Protein AF-A0A2X2WP56-F1 (afdb_monomer_lite)

Structure (mmCIF, N/CA/C/O backbone):
data_AF-A0A2X2WP56-F1
#
_entry.id   AF-A0A2X2WP56-F1
#
loop_
_atom_site.group_PDB
_atom_site.id
_atom_site.type_symbol
_atom_site.label_atom_id
_atom_site.label_alt_id
_atom_site.label_comp_id
_atom_site.label_asym_id
_atom_site.label_entity_id
_atom_site.label_seq_id
_atom_site.pdbx_PDB_ins_code
_atom_site.Cartn_x
_atom_site.Cartn_y
_atom_site.Cartn_z
_atom_site.occupancy
_atom_site.B_iso_or_equiv
_atom_site.auth_seq_id
_atom_site.auth_comp_id
_atom_site.auth_asym_id
_atom_site.auth_atom_id
_atom_site.pdbx_PDB_model_num
ATOM 1 N N . MET A 1 1 ? -14.897 -3.073 -16.941 1.00 92.12 1 MET A N 1
ATOM 2 C CA . MET A 1 1 ? -14.392 -1.703 -17.200 1.00 92.12 1 MET A CA 1
ATOM 3 C C . MET A 1 1 ? -12.969 -1.811 -17.721 1.00 92.12 1 MET A C 1
ATOM 5 O O . MET A 1 1 ? -12.195 -2.552 -17.131 1.00 92.12 1 MET A O 1
ATOM 9 N N . LEU A 1 2 ? -12.643 -1.121 -18.809 1.00 95.38 2 LEU A N 1
ATOM 10 C CA . LEU A 1 2 ? -11.291 -1.017 -19.368 1.00 95.38 2 LEU A CA 1
ATOM 11 C C . LEU A 1 2 ? -10.849 0.441 -19.237 1.00 95.38 2 LEU A C 1
ATOM 13 O O . LEU A 1 2 ? -11.669 1.337 -19.431 1.00 95.38 2 LEU A O 1
ATOM 17 N N . PHE A 1 3 ? -9.583 0.675 -18.912 1.00 94.38 3 PHE A N 1
ATOM 18 C CA . PHE A 1 3 ? -9.005 2.012 -18.911 1.00 94.38 3 PHE A CA 1
ATOM 19 C C . PHE A 1 3 ? -7.562 1.989 -19.413 1.00 94.38 3 PHE A C 1
ATOM 21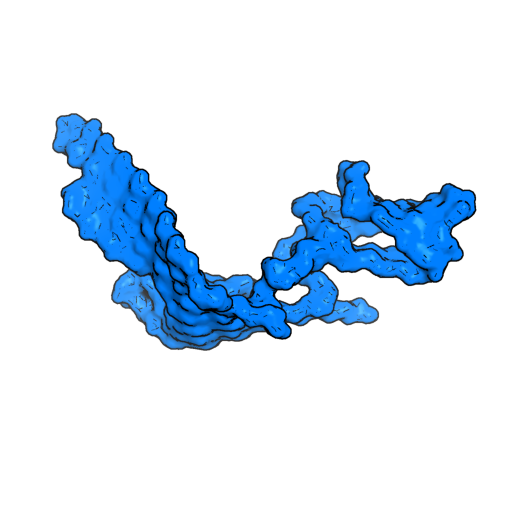 O O . PHE A 1 3 ? -6.849 0.989 -19.291 1.00 94.38 3 PHE A O 1
ATOM 28 N N . LEU A 1 4 ? -7.141 3.120 -19.967 1.00 92.31 4 LEU A N 1
ATOM 29 C CA . LEU A 1 4 ? -5.795 3.363 -20.459 1.00 92.31 4 LEU A CA 1
ATOM 30 C C . LEU A 1 4 ? -5.403 4.787 -20.075 1.00 92.31 4 LEU A C 1
ATOM 32 O O . LEU A 1 4 ? -6.105 5.735 -20.409 1.00 92.31 4 LEU A O 1
ATOM 36 N N . ASN A 1 5 ? -4.277 4.920 -19.390 1.00 82.81 5 ASN A N 1
ATOM 37 C CA . ASN A 1 5 ? -3.620 6.188 -19.126 1.00 82.81 5 ASN A CA 1
ATOM 38 C C . ASN A 1 5 ? -2.326 6.216 -19.931 1.00 82.81 5 ASN A C 1
ATOM 40 O O . ASN A 1 5 ? -1.563 5.246 -19.908 1.00 82.81 5 ASN A O 1
ATOM 44 N N . TYR A 1 6 ? -2.078 7.325 -20.614 1.00 84.69 6 TYR A N 1
ATOM 45 C CA . TYR A 1 6 ? -0.851 7.539 -21.361 1.00 84.69 6 TYR A CA 1
ATOM 46 C C . TYR A 1 6 ? -0.255 8.902 -21.018 1.00 84.69 6 TYR A C 1
ATOM 48 O O . TYR A 1 6 ? -0.983 9.861 -20.764 1.00 84.69 6 TYR A O 1
ATOM 56 N N . ASN A 1 7 ? 1.070 8.988 -21.005 1.00 77.56 7 ASN A N 1
ATOM 57 C CA . ASN A 1 7 ? 1.796 10.248 -20.910 1.00 77.56 7 ASN A CA 1
ATOM 58 C C . ASN A 1 7 ? 2.916 10.220 -21.945 1.00 77.56 7 ASN A C 1
ATOM 60 O O . ASN A 1 7 ? 3.751 9.321 -21.908 1.00 77.56 7 ASN A O 1
ATOM 64 N N . PHE A 1 8 ? 2.895 11.166 -22.876 1.00 85.88 8 PHE A N 1
ATOM 65 C CA . PHE A 1 8 ? 3.904 11.297 -23.915 1.00 85.88 8 PHE A CA 1
ATOM 66 C C . PHE A 1 8 ? 4.652 12.612 -23.731 1.00 85.88 8 PHE A C 1
ATOM 68 O O . PHE A 1 8 ? 4.028 13.664 -23.581 1.00 85.88 8 PHE A O 1
ATOM 75 N N . SER A 1 9 ? 5.976 12.556 -23.785 1.00 75.00 9 SER A N 1
ATOM 76 C CA . SER A 1 9 ? 6.848 13.722 -23.780 1.00 75.00 9 SER A CA 1
ATOM 77 C C . SER A 1 9 ? 7.945 13.559 -24.825 1.00 75.00 9 SER A C 1
ATOM 79 O O . SER A 1 9 ? 8.348 12.451 -25.170 1.00 75.00 9 SER A O 1
ATOM 81 N N . GLY A 1 10 ? 8.423 14.676 -25.358 1.00 86.44 10 GLY A N 1
ATOM 82 C CA . GLY A 1 10 ? 9.527 14.685 -26.303 1.00 86.44 10 GLY A CA 1
ATOM 83 C C . GLY A 1 10 ? 10.296 15.988 -26.210 1.00 86.44 10 GLY A C 1
ATOM 84 O O . GLY A 1 10 ? 9.730 17.028 -25.867 1.00 86.44 10 GLY A O 1
ATOM 85 N N . ALA A 1 11 ? 11.588 15.916 -26.487 1.00 79.50 11 ALA A N 1
ATOM 86 C CA . ALA A 1 11 ? 12.493 17.044 -26.474 1.00 79.50 11 ALA A CA 1
ATOM 87 C C . ALA A 1 11 ? 13.392 16.965 -27.703 1.00 79.50 11 ALA A C 1
ATOM 89 O O . ALA A 1 11 ? 13.933 15.913 -28.028 1.00 79.50 11 ALA A O 1
ATOM 90 N N . ASN A 1 12 ? 13.560 18.103 -28.366 1.00 85.31 12 ASN A N 1
ATOM 91 C CA . ASN A 1 12 ? 14.547 18.249 -29.417 1.00 85.31 12 ASN A CA 1
ATOM 92 C C . ASN A 1 12 ? 15.562 19.296 -28.967 1.00 85.31 12 ASN A C 1
ATOM 94 O O . ASN A 1 12 ? 15.205 20.442 -28.679 1.00 85.31 12 ASN A O 1
ATOM 98 N N . THR A 1 13 ? 16.820 18.890 -28.877 1.00 80.38 13 THR A N 1
ATOM 99 C CA . THR A 1 13 ? 17.933 19.767 -28.529 1.00 80.38 13 THR A CA 1
ATOM 100 C C . THR A 1 13 ? 18.768 20.021 -29.769 1.00 80.38 13 THR A C 1
ATOM 102 O O . THR A 1 13 ? 19.177 19.097 -30.464 1.00 80.38 13 THR A O 1
ATOM 105 N N . HIS A 1 14 ? 19.013 21.298 -30.052 1.00 81.12 14 HIS A N 1
ATOM 106 C CA . HIS A 1 14 ? 19.836 21.730 -31.175 1.00 81.12 14 HIS A CA 1
ATOM 107 C C . HIS A 1 14 ? 21.101 22.390 -30.626 1.00 81.12 14 HIS A C 1
ATOM 109 O O . HIS A 1 14 ? 21.033 23.460 -30.021 1.00 81.12 14 HIS A O 1
ATOM 115 N N . GLY A 1 15 ? 22.242 21.731 -30.811 1.00 76.75 15 GLY A N 1
ATOM 116 C CA . GLY A 1 15 ? 23.574 22.295 -30.604 1.00 76.75 15 GLY A CA 1
ATOM 117 C C . GLY A 1 15 ? 24.212 22.715 -31.929 1.00 76.75 15 GLY A C 1
ATOM 118 O O . GLY A 1 15 ? 23.700 22.397 -33.000 1.00 76.75 15 GLY A O 1
ATOM 119 N N . SER A 1 16 ? 25.353 23.405 -31.858 1.00 77.44 16 SER A N 1
ATOM 120 C CA . SER A 1 16 ? 26.085 23.915 -33.030 1.00 77.44 16 SER A CA 1
ATOM 121 C C . SER A 1 16 ? 26.489 22.833 -34.040 1.00 77.44 16 SER A C 1
ATOM 123 O O . SER A 1 16 ? 26.532 23.124 -35.228 1.00 77.44 16 SER A O 1
ATOM 125 N N . ASP A 1 17 ? 26.715 21.594 -33.583 1.00 74.75 17 ASP A N 1
ATOM 126 C CA . ASP A 1 17 ? 27.193 20.477 -34.418 1.00 74.75 17 ASP A CA 1
ATOM 127 C C . ASP A 1 17 ? 26.335 19.199 -34.319 1.00 74.75 17 ASP A C 1
ATOM 129 O O . ASP A 1 17 ? 26.610 18.209 -34.998 1.00 74.75 17 ASP A O 1
ATOM 133 N N . LYS A 1 18 ? 25.294 19.176 -33.470 1.00 72.75 18 LYS A N 1
ATOM 134 C CA . LYS A 1 18 ? 24.453 17.984 -33.272 1.00 72.75 18 LYS A CA 1
ATOM 135 C C . LYS A 1 18 ? 23.032 18.350 -32.846 1.00 72.75 18 LYS A C 1
ATOM 137 O O . LYS A 1 18 ? 22.844 19.180 -31.959 1.00 72.75 18 LYS A O 1
ATOM 142 N N . SER A 1 19 ? 22.045 17.698 -33.457 1.00 78.50 19 SER A N 1
ATOM 143 C CA . SER A 1 19 ? 20.655 17.684 -32.990 1.00 78.50 19 SER A CA 1
ATOM 144 C C . SER A 1 19 ? 20.380 16.332 -32.334 1.00 78.50 19 SER A C 1
ATOM 146 O O . SER A 1 19 ? 20.788 15.310 -32.887 1.00 78.50 19 SER A O 1
ATOM 148 N N . SER A 1 20 ? 19.759 16.344 -31.153 1.00 79.25 20 SER A N 1
ATOM 149 C CA . SER A 1 20 ? 19.288 15.146 -30.451 1.00 79.25 20 SER A CA 1
ATOM 150 C C . SER A 1 20 ? 17.778 15.224 -30.296 1.00 79.25 20 SER A C 1
ATOM 152 O O . SER A 1 20 ? 17.253 16.251 -29.853 1.00 79.25 20 SER A O 1
ATOM 154 N N . ASN A 1 21 ? 17.083 14.154 -30.664 1.00 85.25 21 ASN A N 1
ATOM 155 C CA . ASN A 1 21 ? 15.637 14.045 -30.560 1.00 85.25 21 ASN A CA 1
ATOM 156 C C . ASN A 1 21 ? 15.263 12.862 -29.671 1.00 85.25 21 ASN A C 1
ATOM 158 O O . ASN A 1 21 ? 15.371 11.700 -30.069 1.00 85.25 21 ASN A O 1
ATOM 162 N N . ASP A 1 22 ? 14.744 13.187 -28.496 1.00 84.31 22 ASP A N 1
ATOM 163 C CA . ASP A 1 22 ? 14.359 12.232 -27.474 1.00 84.31 22 ASP A CA 1
ATOM 164 C C . ASP A 1 22 ? 12.839 12.233 -27.310 1.00 84.31 22 ASP A C 1
ATOM 166 O O . ASP A 1 22 ? 12.185 13.277 -27.300 1.00 84.31 22 ASP A O 1
ATOM 170 N N . SER A 1 23 ? 12.249 11.052 -27.177 1.00 83.38 23 SER A N 1
ATOM 171 C CA . SER A 1 23 ? 10.821 10.894 -26.909 1.00 83.38 23 SER A CA 1
ATOM 172 C C . SER A 1 23 ? 10.564 9.759 -25.931 1.00 83.38 23 SER A C 1
ATOM 174 O O . SER A 1 23 ? 11.246 8.735 -25.927 1.00 83.38 23 SER A O 1
ATOM 176 N N . TYR A 1 24 ? 9.571 9.958 -25.078 1.00 78.00 24 TYR A N 1
ATOM 177 C CA . TYR A 1 24 ? 9.217 9.084 -23.979 1.00 78.00 24 TYR A CA 1
ATOM 178 C C . TYR A 1 24 ? 7.702 8.915 -23.935 1.00 78.00 24 TYR A C 1
ATOM 180 O O . TYR A 1 24 ? 6.943 9.878 -24.018 1.00 78.00 24 TYR A O 1
ATOM 188 N N . LEU A 1 25 ? 7.252 7.678 -23.778 1.00 77.50 25 LEU A N 1
ATOM 189 C CA . LEU A 1 25 ? 5.852 7.318 -23.652 1.00 77.50 25 LEU A CA 1
ATOM 190 C C . LEU A 1 25 ? 5.681 6.401 -22.443 1.00 77.50 25 LEU A C 1
ATOM 192 O O . LEU A 1 25 ? 6.286 5.339 -22.356 1.00 77.50 25 LEU A O 1
ATOM 196 N N . ASN A 1 26 ? 4.806 6.786 -21.528 1.00 79.69 26 ASN A N 1
ATOM 197 C CA . ASN A 1 26 ? 4.365 6.000 -20.388 1.00 79.69 26 ASN A CA 1
ATOM 198 C C . ASN A 1 26 ? 2.965 5.455 -20.667 1.00 79.69 26 ASN A C 1
ATOM 200 O O . ASN A 1 26 ? 2.079 6.240 -21.001 1.00 79.69 26 ASN A O 1
ATOM 204 N N . LEU A 1 27 ? 2.740 4.151 -20.508 1.00 81.00 27 LEU A N 1
ATOM 205 C CA . LEU A 1 27 ? 1.441 3.518 -20.742 1.00 81.00 27 LEU A CA 1
ATOM 206 C C . LEU A 1 27 ? 1.025 2.664 -19.553 1.00 81.00 27 LEU A C 1
ATOM 208 O O . LEU A 1 27 ? 1.665 1.664 -19.232 1.00 81.00 27 LEU A O 1
ATOM 212 N N . ARG A 1 28 ? -0.100 3.022 -18.936 1.00 82.00 28 ARG A N 1
ATOM 213 C CA . ARG A 1 28 ? -0.716 2.281 -17.832 1.00 82.00 28 ARG A CA 1
ATOM 214 C C . ARG A 1 28 ? -2.117 1.875 -18.234 1.00 82.00 28 ARG A C 1
ATOM 216 O O . ARG A 1 28 ? -3.021 2.705 -18.296 1.00 82.00 28 ARG A O 1
ATOM 223 N N . SER A 1 29 ? -2.301 0.593 -18.490 1.00 92.31 29 SER A N 1
ATOM 224 C CA . SER A 1 29 ? -3.598 0.034 -18.857 1.00 92.31 29 SER A CA 1
ATOM 225 C C . SER A 1 29 ? -4.128 -0.870 -17.757 1.00 92.31 29 SER A C 1
ATOM 227 O O . SER A 1 29 ? -3.378 -1.398 -16.929 1.00 92.31 29 SER A O 1
ATOM 229 N N . GLY A 1 30 ? -5.444 -1.037 -17.727 1.00 96.19 30 GLY A N 1
ATOM 230 C CA . GLY A 1 30 ? -6.058 -1.936 -16.776 1.00 96.19 30 GLY A CA 1
ATOM 231 C C . GLY A 1 30 ? -7.459 -2.361 -17.159 1.00 96.19 30 GLY A C 1
ATOM 232 O O . GLY A 1 30 ? -8.216 -1.639 -17.808 1.00 96.19 30 GLY A O 1
ATOM 233 N N . ILE A 1 31 ? -7.799 -3.565 -16.719 1.00 97.94 31 ILE A N 1
ATOM 234 C CA . ILE A 1 31 ? -9.106 -4.179 -16.909 1.00 97.94 31 ILE A CA 1
ATOM 235 C C . ILE A 1 31 ? -9.642 -4.550 -15.531 1.00 97.94 31 ILE A C 1
ATOM 237 O O . ILE A 1 31 ? -8.959 -5.198 -14.744 1.00 97.94 31 ILE A O 1
ATOM 241 N N . ASN A 1 32 ? -10.873 -4.146 -15.238 1.00 97.31 32 ASN A N 1
ATOM 242 C CA . ASN A 1 32 ? -11.606 -4.561 -14.048 1.00 97.31 32 ASN A CA 1
ATOM 243 C C . ASN A 1 32 ? -12.782 -5.444 -14.480 1.00 97.31 32 ASN A C 1
ATOM 245 O O . ASN A 1 32 ? -13.661 -4.979 -15.222 1.00 97.31 32 ASN A O 1
ATOM 249 N N . VAL A 1 33 ? -12.809 -6.687 -13.998 1.00 97.00 33 VAL A N 1
ATOM 250 C CA . VAL A 1 33 ? -13.899 -7.653 -14.210 1.00 97.00 33 VAL A CA 1
ATOM 251 C C . VAL A 1 33 ? -14.276 -8.256 -12.860 1.00 97.00 33 VAL A C 1
ATOM 253 O O . VAL A 1 33 ? -13.527 -9.038 -12.275 1.00 97.00 33 VAL A O 1
ATOM 256 N N . GLY A 1 34 ? -15.444 -7.870 -12.341 1.00 95.38 34 GLY A N 1
ATOM 257 C CA . GLY A 1 34 ? -15.859 -8.248 -10.990 1.00 95.38 34 GLY A CA 1
ATOM 258 C C . GLY A 1 34 ? -14.824 -7.802 -9.939 1.00 95.38 34 GLY A C 1
ATOM 259 O O . GLY A 1 34 ? -14.435 -6.634 -9.951 1.00 95.38 34 GLY A O 1
ATOM 260 N N . PRO A 1 35 ? -14.364 -8.696 -9.040 1.00 94.75 35 PRO A N 1
ATOM 261 C CA . PRO A 1 35 ? -13.368 -8.368 -8.017 1.00 94.75 35 PRO A CA 1
ATOM 262 C C . PRO A 1 35 ? -11.920 -8.378 -8.538 1.00 94.75 35 PRO A C 1
ATOM 264 O O . PRO A 1 35 ? -11.004 -8.068 -7.779 1.00 94.75 35 PRO A O 1
ATOM 267 N N . TRP A 1 36 ? -11.705 -8.772 -9.797 1.00 96.88 36 TRP A N 1
ATOM 268 C CA . TRP A 1 36 ? -10.382 -8.904 -10.393 1.00 96.88 36 TRP A CA 1
ATOM 269 C C . TRP A 1 36 ? -9.965 -7.631 -11.116 1.00 96.88 36 TRP A C 1
ATOM 271 O O . TRP A 1 36 ? -10.744 -7.024 -11.861 1.00 96.88 36 TRP A O 1
ATOM 281 N N . ARG A 1 37 ? -8.707 -7.254 -10.915 1.00 97.44 37 ARG A N 1
ATOM 282 C CA . ARG A 1 37 ? -8.082 -6.055 -11.462 1.00 97.44 37 ARG A CA 1
ATOM 283 C C . ARG A 1 37 ? -6.790 -6.454 -12.153 1.00 97.44 37 ARG A C 1
ATOM 285 O O . ARG A 1 37 ? -5.804 -6.754 -11.498 1.00 97.44 37 ARG A O 1
ATOM 292 N N . LEU A 1 38 ? -6.797 -6.463 -13.477 1.00 97.50 38 LEU A N 1
ATOM 293 C CA . LEU A 1 38 ? -5.584 -6.603 -14.271 1.00 97.50 38 LEU A CA 1
ATOM 294 C C . LEU A 1 38 ? -4.945 -5.224 -14.437 1.00 97.50 38 LEU A C 1
ATOM 296 O O . LEU A 1 38 ? -5.639 -4.255 -14.772 1.00 97.50 38 LEU A O 1
ATOM 300 N N . ARG A 1 39 ? -3.639 -5.129 -14.223 1.00 93.62 39 ARG A N 1
ATOM 301 C CA . ARG A 1 39 ? -2.833 -3.923 -14.414 1.00 93.62 39 ARG A CA 1
ATOM 302 C C . ARG A 1 39 ? -1.641 -4.261 -15.290 1.00 93.62 39 ARG A C 1
ATOM 304 O O . ARG A 1 39 ? -0.993 -5.285 -15.103 1.00 93.62 39 ARG A O 1
ATOM 311 N N . HIS A 1 40 ? -1.354 -3.390 -16.244 1.00 91.56 40 HIS A N 1
ATOM 312 C CA . HIS A 1 40 ? -0.199 -3.520 -17.117 1.00 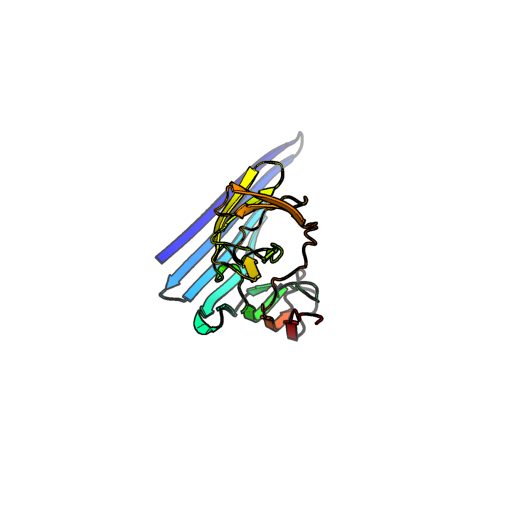91.56 40 HIS A CA 1
ATOM 313 C C . HIS A 1 40 ? 0.473 -2.161 -17.277 1.00 91.56 40 HIS A C 1
ATOM 315 O O . HIS A 1 40 ? -0.190 -1.159 -17.568 1.00 91.56 40 HIS A O 1
ATOM 321 N N . TYR A 1 41 ? 1.787 -2.138 -17.077 1.00 83.81 41 TYR A N 1
ATOM 322 C CA . TYR A 1 41 ? 2.595 -0.932 -17.123 1.00 83.81 41 TYR A CA 1
ATOM 323 C C . TYR A 1 41 ? 3.800 -1.127 -18.046 1.00 83.81 41 TYR A C 1
ATOM 325 O O . TYR A 1 41 ? 4.636 -2.006 -17.823 1.00 83.81 41 TYR A O 1
ATOM 333 N N . ALA A 1 42 ? 3.893 -0.281 -19.069 1.00 82.12 42 ALA A N 1
ATOM 334 C CA . ALA A 1 42 ? 4.987 -0.261 -20.025 1.00 82.12 42 ALA A CA 1
ATOM 335 C C . ALA A 1 42 ? 5.453 1.171 -20.310 1.00 82.12 42 ALA A C 1
ATOM 337 O O . ALA A 1 42 ? 4.708 2.140 -20.137 1.00 82.12 42 ALA A O 1
ATOM 338 N N . THR A 1 43 ? 6.696 1.294 -20.759 1.00 78.94 43 THR A N 1
ATOM 339 C CA . THR A 1 43 ? 7.291 2.547 -21.216 1.00 78.94 43 THR A CA 1
ATOM 340 C C . THR A 1 43 ? 7.971 2.338 -22.555 1.00 78.94 43 THR A C 1
ATOM 342 O O . THR A 1 43 ? 8.566 1.288 -22.790 1.00 78.94 43 THR A O 1
ATOM 345 N N . TYR A 1 44 ? 7.932 3.345 -23.410 1.00 82.94 44 TYR A N 1
ATOM 346 C CA . TYR A 1 44 ? 8.676 3.377 -24.654 1.00 82.94 44 TYR A CA 1
ATOM 347 C C . TYR A 1 44 ? 9.557 4.614 -24.678 1.00 82.94 44 TYR A C 1
ATOM 349 O O . TYR A 1 44 ? 9.069 5.724 -24.485 1.00 82.94 44 TYR A O 1
ATOM 357 N N . ASN A 1 45 ? 10.844 4.410 -24.919 1.00 83.06 45 ASN A N 1
ATOM 358 C CA . ASN A 1 45 ? 11.832 5.476 -24.970 1.00 83.06 45 ASN A CA 1
ATOM 359 C C . ASN A 1 45 ? 12.478 5.426 -26.345 1.00 83.06 45 ASN A C 1
ATOM 361 O O . ASN A 1 45 ? 12.812 4.343 -26.818 1.00 83.06 45 ASN A O 1
ATOM 365 N N . ASN A 1 46 ? 12.663 6.566 -26.983 1.00 87.19 46 ASN A N 1
ATOM 366 C CA . ASN A 1 46 ? 13.339 6.660 -28.261 1.00 87.19 46 ASN A CA 1
ATOM 367 C C . ASN A 1 46 ? 14.308 7.831 -28.210 1.00 87.19 46 ASN A C 1
ATOM 369 O O . ASN A 1 46 ? 13.866 8.972 -28.099 1.00 87.19 46 ASN A O 1
ATOM 373 N N . ASN A 1 47 ? 15.594 7.514 -28.317 1.00 84.38 47 ASN A N 1
ATOM 374 C CA . ASN A 1 47 ? 16.678 8.483 -28.309 1.00 84.38 47 ASN A CA 1
ATOM 375 C C . ASN A 1 47 ? 17.344 8.434 -29.684 1.00 84.38 47 ASN A C 1
ATOM 377 O O . ASN A 1 47 ? 17.883 7.393 -30.067 1.00 84.38 47 ASN A O 1
ATOM 381 N N . ASP A 1 48 ? 17.269 9.520 -30.448 1.00 85.50 48 ASP A N 1
ATOM 382 C CA . ASP A 1 48 ? 17.876 9.638 -31.782 1.00 85.50 48 ASP A CA 1
ATOM 383 C C . ASP A 1 48 ? 17.484 8.518 -32.767 1.00 85.50 48 ASP A C 1
ATOM 385 O O . ASP A 1 48 ? 18.269 8.090 -33.612 1.00 85.50 48 ASP A O 1
ATOM 389 N N . GLY A 1 49 ? 16.247 8.024 -32.670 1.00 81.44 49 GLY A N 1
ATOM 390 C CA . GLY A 1 49 ? 15.727 6.944 -33.517 1.00 81.44 49 GLY A CA 1
ATOM 391 C C . GLY A 1 49 ? 15.936 5.533 -32.952 1.00 81.44 49 GLY A C 1
ATOM 392 O O . GLY A 1 49 ? 15.370 4.582 -33.494 1.00 81.44 49 GLY A O 1
ATOM 393 N N . ALA A 1 50 ? 16.684 5.373 -31.853 1.00 87.94 50 ALA A N 1
ATOM 394 C CA . ALA A 1 50 ? 16.822 4.106 -31.137 1.00 87.94 50 ALA A CA 1
ATOM 395 C C . ALA A 1 50 ? 15.654 3.900 -30.157 1.00 87.94 50 ALA A C 1
ATOM 397 O O . ALA A 1 50 ? 15.707 4.288 -28.988 1.00 87.94 50 ALA A O 1
ATOM 398 N N . GLY A 1 51 ? 14.577 3.290 -30.657 1.00 87.38 51 GLY A N 1
ATOM 399 C CA . GLY A 1 51 ? 13.383 2.959 -29.882 1.00 87.38 51 GLY A CA 1
ATOM 400 C C . GLY A 1 51 ? 13.536 1.696 -29.028 1.00 87.38 51 GLY A C 1
ATOM 401 O O . GLY A 1 51 ? 13.906 0.632 -29.523 1.00 87.38 51 GLY A O 1
ATOM 402 N N . HIS A 1 52 ? 13.159 1.785 -27.756 1.00 85.62 52 HIS A N 1
ATOM 403 C CA . HIS A 1 52 ? 13.149 0.687 -26.799 1.00 85.62 52 HIS A CA 1
ATOM 404 C C . HIS A 1 52 ? 11.807 0.616 -26.076 1.00 85.62 52 HIS A C 1
ATOM 406 O O . HIS A 1 52 ? 11.405 1.545 -25.377 1.00 85.62 52 HIS A O 1
ATOM 412 N N . TRP A 1 53 ? 11.131 -0.524 -26.217 1.00 87.12 53 TRP A N 1
ATOM 413 C CA . TRP A 1 53 ? 9.937 -0.846 -25.446 1.00 87.12 53 TRP A CA 1
ATOM 414 C C . TRP A 1 53 ? 10.318 -1.632 -24.195 1.00 87.12 53 TRP A C 1
ATOM 416 O O . TRP A 1 53 ? 10.934 -2.693 -24.288 1.00 87.12 53 TRP A O 1
ATOM 426 N N . ASN A 1 54 ? 9.918 -1.140 -23.028 1.00 76.56 54 ASN A N 1
ATOM 427 C CA . ASN A 1 54 ? 10.181 -1.777 -21.748 1.00 76.56 54 ASN A CA 1
ATOM 428 C C . ASN A 1 54 ? 8.870 -2.063 -21.011 1.00 76.56 54 ASN A C 1
ATOM 430 O O . ASN A 1 54 ? 8.096 -1.156 -20.710 1.00 76.56 54 ASN A O 1
ATOM 434 N N . THR A 1 55 ? 8.627 -3.332 -20.692 1.00 82.88 55 THR A N 1
ATOM 435 C CA . THR A 1 55 ? 7.479 -3.724 -19.865 1.00 82.88 55 THR A CA 1
ATOM 436 C C . THR A 1 55 ? 7.907 -3.716 -18.406 1.00 82.88 55 THR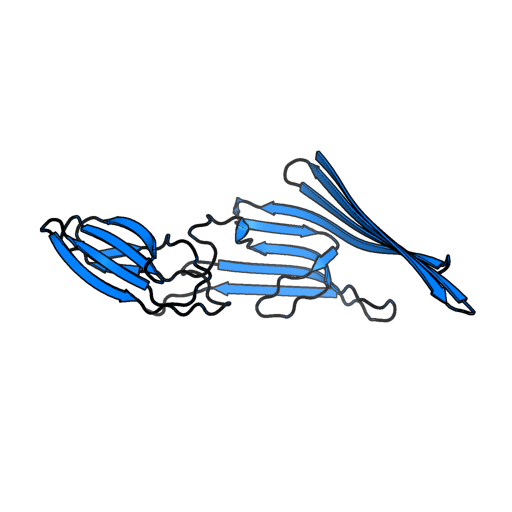 A C 1
ATOM 438 O O . THR A 1 55 ? 8.691 -4.561 -17.984 1.00 82.88 55 THR A O 1
ATOM 441 N N . LEU A 1 56 ? 7.387 -2.766 -17.631 1.00 76.31 56 LEU A N 1
ATOM 442 C CA . LEU A 1 56 ? 7.747 -2.599 -16.224 1.00 76.31 56 LEU A CA 1
ATOM 443 C C . LEU A 1 56 ? 7.064 -3.633 -15.329 1.00 76.31 56 LEU A C 1
ATOM 445 O O . LEU A 1 56 ? 7.663 -4.074 -14.346 1.00 76.31 56 LEU A O 1
ATOM 449 N N . GLY A 1 57 ? 5.840 -4.040 -15.670 1.00 82.19 57 GLY A N 1
ATOM 450 C CA . GLY A 1 57 ? 5.163 -5.122 -14.966 1.00 82.19 57 GLY A CA 1
ATOM 451 C C . GLY A 1 57 ? 3.729 -5.367 -15.418 1.00 82.19 57 GLY A C 1
ATOM 452 O O . GLY A 1 57 ? 3.053 -4.473 -15.934 1.00 82.19 57 GLY A O 1
ATOM 453 N N . THR A 1 58 ? 3.270 -6.596 -15.202 1.00 92.81 58 THR A N 1
ATOM 454 C CA . THR A 1 58 ? 1.862 -6.989 -15.317 1.00 92.81 58 THR A CA 1
ATOM 455 C C . THR A 1 58 ? 1.425 -7.712 -14.051 1.00 92.81 58 THR A C 1
ATOM 457 O O . THR A 1 58 ? 2.041 -8.710 -13.680 1.00 92.81 58 THR A O 1
ATOM 460 N N . SER A 1 59 ? 0.355 -7.244 -13.415 1.00 93.31 59 SER A N 1
ATOM 461 C CA . SER A 1 59 ? -0.213 -7.854 -12.212 1.00 93.31 59 SER A CA 1
ATOM 462 C C . SER A 1 59 ? -1.707 -8.109 -12.372 1.00 93.31 59 SER A C 1
ATOM 464 O O . SER A 1 59 ? -2.423 -7.389 -13.074 1.00 93.31 59 SER A O 1
ATOM 466 N N . LEU A 1 60 ? -2.184 -9.155 -11.710 1.00 97.75 60 LEU A N 1
ATOM 467 C CA . LEU A 1 60 ? -3.592 -9.447 -11.515 1.00 97.75 60 LEU A CA 1
ATOM 468 C C . LEU A 1 60 ? -3.875 -9.443 -10.014 1.00 97.75 60 LEU A C 1
ATOM 470 O O . LEU A 1 60 ? -3.329 -10.243 -9.258 1.00 97.75 60 LEU A O 1
ATOM 474 N N . GLU A 1 61 ? -4.751 -8.543 -9.596 1.00 96.44 61 GLU A N 1
ATOM 475 C CA . GLU A 1 61 ? -5.025 -8.244 -8.196 1.00 96.44 61 GLU A CA 1
ATOM 476 C C . GLU A 1 61 ? -6.485 -8.522 -7.847 1.00 96.44 61 GLU A C 1
ATOM 478 O O . GLU A 1 61 ? -7.396 -8.356 -8.670 1.00 96.44 61 GLU A O 1
ATOM 483 N N . ARG A 1 62 ? -6.718 -8.921 -6.598 1.00 96.38 62 ARG A N 1
ATOM 484 C CA . ARG A 1 62 ? -8.046 -9.121 -6.026 1.00 96.38 62 ARG A CA 1
ATOM 485 C C . ARG A 1 62 ? -8.042 -8.838 -4.531 1.00 96.38 62 ARG A C 1
ATOM 487 O O . ARG A 1 62 ? -7.245 -9.403 -3.789 1.00 96.38 62 ARG A O 1
ATOM 494 N N . ASP A 1 63 ? -9.033 -8.079 -4.080 1.00 95.38 63 ASP A N 1
ATOM 495 C CA . ASP A 1 63 ? -9.229 -7.842 -2.649 1.00 95.38 63 ASP A CA 1
ATOM 496 C C . ASP A 1 63 ? -10.062 -8.977 -2.038 1.00 95.38 63 ASP A C 1
ATOM 498 O O . ASP A 1 63 ? -11.096 -9.395 -2.581 1.00 95.38 63 ASP A O 1
ATOM 502 N N . ILE A 1 64 ? -9.632 -9.461 -0.878 1.00 94.56 64 ILE A N 1
ATOM 503 C CA . ILE A 1 64 ? -10.287 -10.496 -0.083 1.00 94.56 64 ILE A CA 1
ATOM 504 C C . ILE A 1 64 ? -10.853 -9.835 1.173 1.00 94.56 64 ILE A C 1
ATOM 506 O O . ILE A 1 64 ? -10.211 -9.753 2.218 1.00 94.56 64 ILE A O 1
ATOM 510 N N . LYS A 1 65 ? -12.106 -9.376 1.074 1.00 91.50 65 LYS A N 1
ATOM 511 C CA . LYS A 1 65 ? -12.793 -8.642 2.153 1.00 91.50 65 LYS A CA 1
ATOM 512 C C . LYS A 1 65 ? -12.845 -9.402 3.480 1.00 91.50 65 LYS A C 1
ATOM 514 O O . LYS A 1 65 ? -12.700 -8.781 4.523 1.00 91.50 65 LYS A O 1
ATOM 519 N N . ALA A 1 66 ? -13.014 -10.726 3.437 1.00 91.06 66 ALA A N 1
ATOM 520 C CA . ALA A 1 66 ? -13.083 -11.563 4.637 1.00 91.06 66 ALA A CA 1
ATOM 521 C C . ALA A 1 66 ? -11.786 -11.535 5.465 1.00 91.06 66 ALA A C 1
ATOM 523 O O . ALA A 1 66 ? -11.840 -11.687 6.679 1.00 91.06 66 ALA A O 1
ATOM 524 N N . LEU A 1 67 ? -10.642 -11.314 4.809 1.00 91.12 67 LEU A N 1
ATOM 525 C CA . LEU A 1 67 ? -9.326 -11.252 5.448 1.00 91.12 67 LEU A CA 1
ATOM 526 C C . LEU A 1 67 ? -8.820 -9.812 5.626 1.00 91.12 67 LEU A C 1
ATOM 528 O O . LEU A 1 67 ? -7.812 -9.608 6.290 1.00 91.12 67 LEU A O 1
ATOM 532 N N . LYS A 1 68 ? -9.520 -8.816 5.057 1.00 91.62 68 LYS A N 1
ATOM 533 C CA . LYS A 1 68 ? -9.029 -7.431 4.912 1.00 91.62 68 LYS A CA 1
ATOM 534 C C . LYS A 1 68 ? -7.645 -7.402 4.248 1.00 91.62 68 LYS A C 1
ATOM 536 O O . LYS A 1 68 ? -6.711 -6.769 4.731 1.00 91.62 68 LYS A O 1
ATOM 541 N N . SER A 1 69 ? -7.518 -8.151 3.156 1.00 93.81 69 SER A N 1
ATOM 542 C CA . SER A 1 69 ? -6.238 -8.392 2.489 1.00 93.81 69 SER A CA 1
ATOM 543 C C . SER A 1 69 ? -6.348 -8.241 0.987 1.00 93.81 69 SER A C 1
ATOM 545 O O . SER A 1 69 ? -7.414 -8.460 0.409 1.00 93.81 69 SER A O 1
ATOM 547 N N . GLN A 1 70 ? -5.219 -7.974 0.347 1.00 95.38 70 GLN A N 1
ATOM 548 C CA . GLN A 1 70 ? -5.087 -7.976 -1.097 1.00 95.38 70 GLN A CA 1
ATOM 549 C C . GLN A 1 70 ? -4.237 -9.164 -1.545 1.00 95.38 70 GLN A C 1
ATOM 551 O O . GLN A 1 70 ? -3.149 -9.415 -1.027 1.00 95.38 70 GLN A O 1
ATOM 556 N N . PHE A 1 71 ? -4.766 -9.914 -2.507 1.00 97.06 71 PHE A N 1
ATOM 557 C CA . PHE A 1 71 ? -4.045 -10.951 -3.228 1.00 97.06 71 PHE A CA 1
ATOM 558 C C . PHE A 1 71 ? -3.573 -10.392 -4.568 1.00 97.06 71 PHE A C 1
ATOM 560 O O . PHE A 1 71 ? -4.360 -9.780 -5.294 1.00 97.06 71 PHE A O 1
ATOM 567 N N . SER A 1 72 ? -2.311 -10.623 -4.915 1.00 95.88 72 SER A N 1
ATOM 568 C CA . SER A 1 72 ? -1.725 -10.204 -6.187 1.00 95.88 72 SER A CA 1
ATOM 569 C C . SER A 1 72 ? -0.885 -11.327 -6.780 1.00 95.88 72 SER A C 1
ATOM 571 O O . SER A 1 72 ? -0.153 -12.008 -6.061 1.00 95.88 72 SER A O 1
ATOM 573 N N . ILE A 1 73 ? -0.992 -11.520 -8.091 1.00 97.62 73 ILE A N 1
ATOM 574 C CA . ILE A 1 73 ? -0.152 -12.433 -8.864 1.00 97.62 73 ILE A CA 1
ATOM 575 C C . ILE A 1 73 ? 0.429 -11.714 -10.081 1.00 97.62 73 ILE A C 1
ATOM 577 O O . ILE A 1 73 ? -0.247 -10.913 -10.724 1.00 97.62 73 ILE A O 1
ATOM 581 N N . GLY A 1 74 ? 1.675 -12.023 -10.420 1.00 95.06 74 GLY A N 1
ATOM 582 C CA . GLY A 1 74 ? 2.417 -11.392 -11.504 1.00 95.06 74 GLY A CA 1
ATOM 583 C C . GLY A 1 74 ? 3.577 -10.567 -10.968 1.00 95.06 74 GLY A C 1
ATOM 584 O O . GLY A 1 74 ? 4.264 -10.982 -10.039 1.00 95.06 74 GLY A O 1
ATOM 585 N N . ASP A 1 75 ? 3.826 -9.428 -11.598 1.00 88.38 75 ASP A N 1
ATOM 586 C CA . ASP A 1 75 ? 4.911 -8.516 -11.263 1.00 88.38 75 ASP A CA 1
ATOM 587 C C . ASP A 1 75 ? 4.524 -7.554 -10.146 1.00 88.38 75 ASP A C 1
ATOM 589 O O . ASP A 1 75 ? 3.487 -6.896 -10.215 1.00 88.38 75 ASP A O 1
ATOM 593 N N . GLY A 1 76 ? 5.401 -7.388 -9.165 1.00 83.56 76 GLY A N 1
ATOM 594 C CA . GLY A 1 76 ? 5.189 -6.402 -8.120 1.0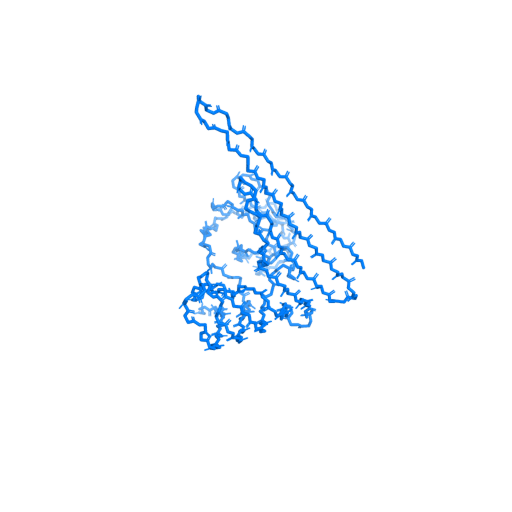0 83.56 76 GLY A CA 1
ATOM 595 C C . GLY A 1 76 ? 6.367 -6.283 -7.174 1.00 83.56 76 GLY A C 1
ATOM 596 O O . GLY A 1 76 ? 7.458 -6.786 -7.431 1.00 83.56 76 GLY A O 1
ATOM 597 N N . TYR A 1 77 ? 6.110 -5.609 -6.066 1.00 81.62 77 TYR A N 1
ATOM 598 C CA . TYR A 1 77 ? 7.049 -5.462 -4.967 1.00 81.62 77 TYR A CA 1
ATOM 599 C C . TYR A 1 77 ? 6.486 -6.167 -3.740 1.00 81.62 77 TYR A C 1
ATOM 601 O O . TYR A 1 77 ? 5.265 -6.196 -3.554 1.00 81.62 77 TYR A O 1
ATOM 609 N N . THR A 1 78 ? 7.357 -6.774 -2.940 1.00 81.88 78 THR A N 1
ATOM 610 C CA . THR A 1 78 ? 6.957 -7.321 -1.641 1.00 81.88 78 THR A CA 1
ATOM 611 C C . THR A 1 78 ? 6.641 -6.180 -0.682 1.00 81.88 78 THR A C 1
ATOM 613 O O . THR A 1 78 ? 7.276 -5.129 -0.745 1.00 81.88 78 THR A O 1
ATOM 616 N N . GLN A 1 79 ? 5.700 -6.382 0.239 1.00 81.81 79 GLN A N 1
ATOM 617 C CA . GLN A 1 79 ? 5.439 -5.382 1.275 1.00 81.81 79 GLN A CA 1
ATOM 618 C C . GLN A 1 79 ? 6.682 -5.173 2.145 1.00 81.81 79 GLN A C 1
ATOM 620 O O . GLN A 1 79 ? 7.264 -6.140 2.643 1.00 81.81 79 GLN A O 1
ATOM 625 N N . ALA A 1 80 ? 7.087 -3.912 2.291 1.00 66.69 80 ALA A N 1
ATOM 626 C CA . ALA A 1 80 ? 8.138 -3.522 3.218 1.00 66.69 80 ALA A CA 1
ATOM 627 C C . ALA A 1 80 ? 7.556 -3.464 4.635 1.00 66.69 80 ALA A C 1
ATOM 629 O O . ALA A 1 80 ? 6.483 -2.900 4.850 1.00 66.69 80 ALA A O 1
ATOM 630 N N . GLY A 1 81 ? 8.279 -4.038 5.585 1.00 68.50 81 GLY A N 1
ATOM 631 C CA . GLY A 1 81 ? 7.916 -4.061 7.000 1.00 68.50 81 GLY A CA 1
ATOM 632 C C . GLY A 1 81 ? 9.184 -4.303 7.799 1.00 68.50 81 GLY A C 1
ATOM 633 O O . GLY A 1 81 ? 9.992 -3.399 7.980 1.00 68.50 81 GLY A O 1
ATOM 634 N N . VAL A 1 82 ? 9.417 -5.560 8.174 1.00 70.25 82 VAL A N 1
ATOM 635 C CA . VAL A 1 82 ? 10.673 -5.997 8.813 1.00 70.25 82 VAL A CA 1
ATOM 636 C C . VAL A 1 82 ? 11.825 -6.144 7.807 1.00 70.25 82 VAL A C 1
ATOM 638 O O . VAL A 1 82 ? 12.990 -6.002 8.171 1.00 70.25 82 VAL A O 1
ATOM 641 N N . PHE A 1 83 ? 11.506 -6.430 6.542 1.00 72.56 83 PHE A N 1
ATOM 642 C CA . PHE A 1 83 ? 12.479 -6.624 5.466 1.00 72.56 83 PHE A CA 1
ATOM 643 C C . PHE A 1 83 ? 12.362 -5.532 4.405 1.00 72.56 83 PHE A C 1
ATOM 645 O O . PHE A 1 83 ? 11.286 -4.956 4.208 1.00 72.56 83 PHE A O 1
ATOM 652 N N . ASP A 1 84 ? 13.455 -5.321 3.674 1.00 68.75 84 ASP A N 1
ATOM 653 C CA . ASP A 1 84 ? 13.460 -4.470 2.491 1.00 68.75 84 ASP A CA 1
ATOM 654 C C . ASP A 1 84 ? 12.518 -5.022 1.415 1.00 68.75 84 ASP A C 1
ATOM 656 O O . ASP A 1 84 ? 12.442 -6.229 1.163 1.00 68.75 84 ASP A O 1
ATOM 660 N N . SER A 1 85 ? 11.802 -4.116 0.750 1.00 73.44 85 SER A N 1
ATOM 661 C CA . SER A 1 85 ? 10.952 -4.463 -0.386 1.00 73.44 85 SER A CA 1
ATOM 662 C C . SER A 1 85 ? 11.809 -4.864 -1.585 1.00 73.44 85 SER A C 1
ATOM 664 O O . SER A 1 85 ? 12.639 -4.085 -2.057 1.00 73.44 85 SER A O 1
ATOM 666 N N . VAL A 1 86 ? 11.531 -6.034 -2.155 1.00 78.31 86 VAL A N 1
ATOM 667 C CA . VAL A 1 86 ? 12.187 -6.519 -3.371 1.00 78.31 86 VAL A CA 1
ATOM 668 C C . VAL A 1 86 ? 11.211 -6.574 -4.538 1.00 78.31 86 VAL A C 1
ATOM 670 O O . VAL A 1 86 ? 10.028 -6.874 -4.375 1.00 78.31 86 VAL A O 1
ATOM 673 N N . ASN A 1 87 ? 11.720 -6.297 -5.739 1.00 81.50 87 ASN A N 1
ATOM 674 C CA . ASN A 1 87 ? 10.970 -6.502 -6.970 1.00 81.50 87 ASN A CA 1
ATOM 675 C C . ASN A 1 87 ? 10.931 -7.994 -7.299 1.00 81.50 87 ASN A C 1
ATOM 677 O O . ASN A 1 87 ? 11.967 -8.664 -7.303 1.00 81.50 87 ASN A O 1
ATOM 681 N N . PHE A 1 88 ? 9.751 -8.519 -7.592 1.00 87.44 88 PHE A N 1
ATOM 682 C CA . PHE A 1 88 ? 9.582 -9.936 -7.861 1.00 87.44 88 PHE A CA 1
ATOM 683 C C . PHE A 1 88 ? 8.466 -10.206 -8.865 1.00 87.44 88 PHE A C 1
ATOM 685 O O . PHE A 1 88 ? 7.631 -9.349 -9.172 1.00 87.44 88 PHE A O 1
ATOM 692 N N . ARG A 1 89 ? 8.472 -11.432 -9.383 1.00 93.69 89 ARG A N 1
ATOM 693 C CA . ARG A 1 89 ? 7.370 -12.023 -10.134 1.00 93.69 89 ARG A CA 1
ATOM 694 C C . ARG A 1 89 ? 6.899 -13.277 -9.412 1.00 93.69 89 ARG A C 1
ATOM 696 O O . ARG A 1 89 ? 7.672 -14.218 -9.246 1.00 93.69 89 ARG A O 1
ATOM 703 N N . GLY A 1 90 ? 5.644 -13.303 -8.989 1.00 96.31 90 GLY A N 1
ATOM 704 C CA . GLY A 1 90 ? 5.113 -14.403 -8.192 1.00 96.31 90 GLY A CA 1
ATOM 705 C C . GLY A 1 90 ? 3.714 -14.129 -7.676 1.00 96.31 90 GLY A C 1
ATOM 706 O O . GLY A 1 90 ? 2.938 -13.442 -8.333 1.00 96.31 90 GLY A O 1
ATOM 707 N N . ALA A 1 91 ? 3.400 -14.671 -6.505 1.00 97.69 91 ALA A N 1
ATOM 708 C CA . ALA A 1 91 ? 2.149 -14.424 -5.805 1.00 97.69 91 ALA A CA 1
ATOM 709 C C . ALA A 1 91 ? 2.421 -13.812 -4.428 1.00 97.69 91 ALA A C 1
ATOM 711 O O . ALA A 1 91 ? 3.399 -14.159 -3.763 1.00 97.69 91 ALA A O 1
ATOM 712 N N . GLN A 1 92 ? 1.534 -12.926 -3.990 1.00 96.12 92 GLN A N 1
ATOM 713 C CA . GLN A 1 92 ? 1.542 -12.382 -2.640 1.00 96.12 92 GLN A CA 1
ATOM 714 C C . GLN A 1 92 ? 0.135 -12.204 -2.083 1.00 96.12 92 GLN A C 1
ATOM 716 O O . GLN A 1 92 ? -0.822 -11.953 -2.817 1.00 96.12 92 GLN A O 1
ATOM 721 N N . LEU A 1 93 ? 0.036 -12.313 -0.764 1.00 96.56 93 LEU A N 1
ATOM 722 C CA . LEU A 1 93 ? -1.144 -12.009 0.027 1.00 96.56 93 LEU A CA 1
ATOM 723 C C . LEU A 1 93 ? -0.705 -11.165 1.222 1.00 96.56 93 LEU A C 1
ATOM 725 O O . LEU A 1 93 ? 0.135 -11.606 2.007 1.00 96.56 93 LEU A O 1
ATOM 729 N N . TYR A 1 94 ? -1.285 -9.982 1.377 1.00 93.69 94 TYR A N 1
ATOM 730 C CA . TYR A 1 94 ? -0.952 -9.082 2.480 1.00 93.69 94 TYR A CA 1
ATOM 731 C C . TYR A 1 94 ? -2.176 -8.347 3.016 1.00 93.69 94 TYR A C 1
ATOM 733 O O . TYR A 1 94 ? -3.134 -8.106 2.279 1.00 93.69 94 TYR A O 1
ATOM 741 N N . SER A 1 95 ? -2.151 -7.999 4.301 1.00 91.56 95 SER A N 1
ATOM 742 C CA . SER A 1 95 ? -3.149 -7.131 4.935 1.00 91.56 95 SER A CA 1
ATOM 743 C C . SER A 1 95 ? -3.157 -5.745 4.285 1.00 91.56 95 SER A C 1
ATOM 745 O O . SER A 1 95 ? -2.097 -5.154 4.095 1.00 91.56 95 SER A O 1
ATOM 747 N N . ASP A 1 96 ? -4.340 -5.216 3.972 1.00 86.19 96 ASP A N 1
ATOM 748 C CA . ASP A 1 96 ? -4.512 -3.891 3.366 1.00 86.19 96 ASP A CA 1
ATOM 749 C C . ASP A 1 96 ? -5.276 -2.957 4.317 1.00 86.19 96 ASP A C 1
ATOM 751 O O . ASP A 1 96 ? -6.485 -3.091 4.529 1.00 86.19 96 ASP A O 1
ATOM 755 N N . ASP A 1 97 ? -4.565 -1.976 4.873 1.00 77.75 97 ASP A N 1
ATOM 756 C CA . ASP A 1 97 ? -5.128 -0.995 5.807 1.00 77.75 97 ASP A CA 1
ATOM 757 C C . ASP A 1 97 ? -6.155 -0.073 5.158 1.00 77.75 97 ASP A C 1
ATOM 759 O O . ASP A 1 97 ? -7.029 0.464 5.839 1.00 77.75 97 ASP A O 1
ATOM 763 N N . SER A 1 98 ? -6.089 0.118 3.838 1.00 76.38 98 SER A N 1
ATOM 764 C CA . SER A 1 98 ? -7.073 0.927 3.122 1.00 76.38 98 SER A CA 1
ATOM 765 C C . SER A 1 98 ? -8.465 0.289 3.157 1.00 76.38 98 SER A C 1
ATOM 767 O O . SER A 1 98 ? -9.469 0.995 3.044 1.00 76.38 98 SER A O 1
ATOM 769 N N . MET A 1 99 ? -8.541 -1.024 3.403 1.00 82.94 99 MET A N 1
ATOM 770 C CA . MET A 1 99 ? -9.795 -1.746 3.621 1.00 82.94 99 MET A CA 1
ATOM 771 C C . MET A 1 99 ? -10.362 -1.547 5.033 1.00 82.94 99 MET A C 1
ATOM 773 O O . MET A 1 99 ? -11.476 -2.000 5.311 1.00 82.94 99 MET A O 1
ATOM 777 N N . MET A 1 100 ? -9.619 -0.899 5.932 1.00 73.44 100 MET A N 1
ATOM 778 C CA . MET A 1 100 ? -10.099 -0.544 7.261 1.00 73.44 100 MET A CA 1
ATOM 779 C C . MET A 1 100 ? -10.822 0.816 7.244 1.00 73.44 100 MET A C 1
ATOM 781 O O . MET A 1 100 ? -10.484 1.685 6.432 1.00 73.44 100 MET A O 1
ATOM 785 N N . PRO A 1 101 ? -11.820 1.020 8.130 1.00 68.00 101 PRO A N 1
ATOM 786 C CA . PRO A 1 101 ? -12.470 2.318 8.302 1.00 68.00 101 PRO A CA 1
ATOM 787 C C . PRO A 1 101 ? -11.463 3.443 8.568 1.00 68.00 101 PRO A C 1
ATOM 789 O O . PRO A 1 101 ? -10.467 3.233 9.255 1.00 68.00 101 PRO A O 1
ATOM 792 N N . GLU A 1 102 ? -11.733 4.649 8.064 1.00 59.19 102 GLU A N 1
ATOM 793 C CA . GLU A 1 102 ? -10.817 5.795 8.203 1.00 59.19 102 GLU A CA 1
ATOM 794 C C . GLU A 1 102 ? -10.459 6.134 9.651 1.00 59.19 102 GLU A C 1
ATOM 796 O O . GLU A 1 102 ? -9.308 6.463 9.920 1.00 59.19 102 GLU A O 1
ATOM 801 N N . SER A 1 103 ? -11.398 5.952 10.582 1.00 56.78 103 SER A N 1
ATOM 802 C CA . SER A 1 103 ? -11.200 6.162 12.023 1.00 56.78 103 SER A CA 1
ATOM 803 C C . SER A 1 103 ? -10.188 5.209 12.674 1.00 56.78 103 SER A C 1
ATOM 805 O O . SER A 1 103 ? -9.786 5.418 13.816 1.00 56.78 103 SER A O 1
ATOM 807 N N . VAL A 1 104 ? -9.770 4.147 11.975 1.00 58.28 104 VAL A N 1
ATOM 808 C CA . VAL A 1 104 ? -8.762 3.182 12.447 1.00 58.28 104 VAL A CA 1
ATOM 809 C C . VAL A 1 104 ? -7.542 3.087 11.528 1.00 58.28 104 VAL A C 1
ATOM 811 O O . VAL A 1 104 ? -6.699 2.211 11.733 1.00 58.28 104 VAL A O 1
ATOM 814 N N . ARG A 1 105 ? -7.437 3.969 10.523 1.00 57.19 105 ARG A N 1
ATOM 815 C CA . ARG A 1 105 ? -6.222 4.136 9.714 1.00 57.19 105 ARG A CA 1
ATOM 816 C C . ARG A 1 105 ? -5.253 5.068 10.445 1.00 57.19 105 ARG A C 1
ATOM 818 O O . ARG A 1 105 ? -5.683 6.022 11.076 1.00 57.19 105 ARG A O 1
ATOM 825 N N . GLY A 1 106 ? -3.948 4.816 10.343 1.00 54.59 106 GLY A N 1
ATOM 826 C CA . GLY A 1 106 ? -2.921 5.622 11.019 1.00 54.59 106 GLY A CA 1
ATOM 827 C C . GLY A 1 106 ? -2.863 5.422 12.542 1.00 54.59 106 GLY A C 1
ATOM 828 O O . GLY A 1 106 ? -3.604 4.628 13.118 1.00 54.59 106 GLY A O 1
ATOM 829 N N . PHE A 1 107 ? -1.935 6.119 13.202 1.00 54.06 107 PHE A N 1
ATOM 830 C CA . PHE A 1 107 ? -1.779 6.055 14.655 1.00 54.06 107 PHE A CA 1
ATOM 831 C C . PHE A 1 107 ? -2.509 7.224 15.323 1.00 54.06 107 PHE A C 1
ATOM 833 O O . PHE A 1 107 ? -2.111 8.373 15.158 1.00 54.06 107 PHE A O 1
ATOM 840 N N . ALA A 1 108 ? -3.527 6.916 16.124 1.00 59.81 108 ALA A N 1
ATOM 841 C CA . ALA A 1 108 ? -4.080 7.811 17.134 1.00 59.81 108 ALA A CA 1
ATOM 842 C C . ALA A 1 108 ? -4.107 7.053 18.475 1.00 59.81 108 ALA A C 1
ATOM 844 O O . ALA A 1 108 ? -4.441 5.861 18.489 1.00 59.81 108 ALA A O 1
ATOM 845 N N . PRO A 1 109 ? -3.716 7.678 19.597 1.00 66.50 109 PRO A N 1
ATOM 846 C CA . PRO A 1 109 ? -3.675 7.004 20.884 1.00 66.50 109 PRO A CA 1
ATOM 847 C C . PRO A 1 109 ? -5.108 6.754 21.367 1.00 66.50 109 PRO A C 1
ATOM 849 O O . PRO A 1 109 ? -6.021 7.519 21.059 1.00 66.50 109 PRO A O 1
ATOM 852 N N . VAL A 1 110 ? -5.315 5.690 22.143 1.00 78.88 110 VAL A N 1
ATOM 853 C CA . VAL A 1 110 ? -6.594 5.488 22.834 1.00 78.88 110 VAL A CA 1
ATOM 854 C C . VAL A 1 110 ? -6.635 6.436 24.028 1.00 78.88 110 VAL A C 1
ATOM 856 O O . VAL A 1 110 ? -5.794 6.337 24.922 1.00 78.88 110 VAL A O 1
ATOM 859 N N . VAL A 1 111 ? -7.604 7.348 24.055 1.00 81.81 111 VAL A N 1
ATOM 860 C CA . VAL A 1 111 ? -7.785 8.279 25.176 1.00 81.81 111 VAL A CA 1
ATOM 861 C C . VAL A 1 111 ? -8.678 7.617 26.216 1.00 81.81 111 VAL A C 1
ATOM 863 O O . VAL A 1 111 ? -9.831 7.300 25.931 1.00 81.81 111 VAL A O 1
ATOM 866 N N . ARG A 1 112 ? -8.146 7.399 27.421 1.00 87.69 112 ARG A N 1
ATOM 867 C CA . ARG A 1 112 ? -8.886 6.816 28.547 1.00 87.69 112 ARG A CA 1
ATOM 868 C C . ARG A 1 112 ? -9.162 7.874 29.607 1.00 87.69 112 ARG A C 1
ATOM 870 O O . ARG A 1 112 ? -8.312 8.716 29.879 1.00 87.69 112 ARG A O 1
ATOM 877 N N . GLY A 1 113 ? -10.336 7.801 30.219 1.00 87.00 113 GLY A N 1
ATOM 878 C CA . GLY A 1 113 ? -10.741 8.697 31.296 1.00 87.00 113 GLY A CA 1
ATOM 879 C C . GLY A 1 113 ? -11.893 8.115 32.104 1.00 87.00 113 GLY A C 1
ATOM 880 O O . GLY A 1 113 ? -12.357 7.006 31.841 1.00 87.00 113 GLY A O 1
ATOM 881 N N . ILE A 1 114 ? -12.342 8.861 33.109 1.00 89.69 114 ILE A N 1
ATOM 882 C CA . ILE A 1 114 ? -13.512 8.523 33.921 1.00 89.69 114 ILE A CA 1
ATOM 883 C C . ILE A 1 114 ? -14.426 9.742 33.911 1.00 89.69 114 ILE A C 1
ATOM 885 O O . ILE A 1 114 ? -13.969 10.841 34.218 1.00 89.69 114 ILE A O 1
ATOM 889 N N . ALA A 1 115 ? -15.690 9.536 33.556 1.00 88.25 115 ALA A N 1
ATOM 890 C CA . ALA A 1 115 ? -16.745 10.528 33.703 1.00 88.25 115 ALA A CA 1
ATOM 891 C C . ALA A 1 115 ? -17.526 10.245 34.990 1.00 88.25 115 ALA A C 1
ATOM 893 O O . ALA A 1 115 ? -17.872 9.093 35.270 1.00 88.25 115 ALA A O 1
ATOM 894 N N . GLN A 1 116 ? -17.804 11.269 35.789 1.00 88.19 116 GLN A N 1
ATOM 895 C CA . GLN A 1 116 ? -18.610 11.117 37.007 1.00 88.19 116 GLN A CA 1
ATOM 896 C C . GLN A 1 116 ? -20.110 11.089 36.695 1.00 88.19 116 GLN A C 1
ATOM 898 O O . GLN A 1 116 ? -20.893 10.480 37.426 1.00 88.19 116 GLN A O 1
ATOM 903 N N . THR A 1 117 ? -20.511 11.718 35.593 1.00 89.88 117 THR A N 1
ATOM 904 C CA . THR A 1 117 ? -21.895 11.848 35.134 1.00 89.88 117 THR A CA 1
ATOM 905 C C . THR A 1 117 ? -21.999 11.574 33.628 1.00 89.88 117 THR A C 1
ATOM 907 O O . THR A 1 117 ? -21.064 11.075 33.006 1.00 89.88 117 THR A O 1
ATOM 910 N N . ASN A 1 118 ? -23.157 11.868 33.023 1.00 88.62 118 ASN A N 1
ATOM 911 C CA . ASN A 1 118 ? -23.259 11.932 31.567 1.00 88.62 118 ASN A CA 1
ATOM 912 C C . ASN A 1 118 ? -22.463 13.149 31.080 1.00 88.62 118 ASN A C 1
ATOM 914 O O . ASN A 1 118 ? -22.969 14.274 31.109 1.00 88.62 118 ASN A O 1
ATOM 918 N N . ALA A 1 119 ? -21.223 12.916 30.660 1.00 88.44 119 ALA A N 1
ATOM 919 C CA . ALA A 1 119 ? -20.273 13.972 30.356 1.00 88.44 119 ALA A CA 1
ATOM 920 C C . ALA A 1 119 ? -20.088 14.153 28.847 1.00 88.44 119 ALA A C 1
ATOM 922 O O . ALA A 1 119 ? -20.141 13.199 28.068 1.00 88.44 119 ALA A O 1
ATOM 923 N N . GLN A 1 120 ? -19.829 15.389 28.429 1.00 91.69 120 GLN A N 1
ATOM 924 C CA . GLN A 1 120 ? -19.345 15.693 27.088 1.00 91.69 120 GLN A CA 1
ATOM 925 C C . GLN A 1 120 ? -17.819 15.650 27.087 1.00 91.69 120 GLN A C 1
ATOM 927 O O . GLN A 1 120 ? -17.173 16.412 27.805 1.00 91.69 120 GLN A O 1
ATOM 932 N N . VAL A 1 121 ? -17.243 14.795 26.252 1.00 88.50 121 VAL A N 1
ATOM 933 C CA . VAL A 1 121 ? -15.796 14.697 26.062 1.00 88.50 121 VAL A CA 1
ATOM 934 C C . VAL A 1 121 ? -15.434 15.414 24.766 1.00 88.50 121 VAL A C 1
ATOM 936 O O . VAL A 1 121 ? -15.962 15.086 23.704 1.00 88.50 121 VAL A O 1
ATOM 939 N N . THR A 1 122 ? -14.531 16.386 24.849 1.00 88.25 122 THR A N 1
ATOM 940 C CA . THR A 1 122 ? -13.991 17.138 23.710 1.00 88.25 122 THR A CA 1
ATOM 941 C C . THR A 1 122 ? -12.481 16.948 23.658 1.00 88.25 122 THR A C 1
ATOM 943 O O . THR A 1 122 ? -11.792 17.208 24.643 1.00 88.25 122 THR A O 1
ATOM 946 N N . ILE A 1 123 ? -11.958 16.546 22.502 1.00 84.19 123 ILE A N 1
ATOM 947 C CA . ILE A 1 123 ? -10.524 16.341 22.278 1.00 84.19 123 ILE A CA 1
ATOM 948 C C . ILE A 1 123 ? -10.037 17.381 21.272 1.00 84.19 123 ILE A C 1
ATOM 950 O O . ILE A 1 123 ? -10.617 17.543 20.190 1.00 84.19 123 ILE A O 1
ATOM 954 N N . ARG A 1 124 ? -8.980 18.103 21.648 1.00 82.56 124 ARG A N 1
ATOM 955 C CA . ARG A 1 124 ? -8.342 19.136 20.833 1.00 82.56 124 ARG A CA 1
ATOM 956 C C . ARG A 1 124 ? -6.890 18.801 20.536 1.00 82.56 124 ARG A C 1
ATOM 958 O O . ARG A 1 124 ? -6.209 18.182 21.346 1.00 82.56 124 ARG A O 1
ATOM 965 N N . GLN A 1 125 ? -6.416 19.268 19.387 1.00 70.88 125 GLN A N 1
ATOM 966 C CA . GLN A 1 125 ? -5.004 19.235 19.026 1.00 70.88 125 GLN A CA 1
ATOM 967 C C . GLN A 1 125 ? -4.628 20.541 18.322 1.00 70.88 125 GLN A C 1
ATOM 969 O O . GLN A 1 125 ? -5.307 20.968 17.383 1.00 70.88 125 GLN A O 1
ATOM 974 N N . GLY A 1 126 ? -3.581 21.213 18.810 1.00 69.94 126 GLY A N 1
ATOM 975 C CA . GLY A 1 126 ? -3.183 22.531 18.298 1.00 69.94 126 GLY A CA 1
ATOM 976 C C . GLY A 1 126 ? -4.324 23.558 18.339 1.00 69.94 126 GLY A C 1
ATOM 977 O O . GLY A 1 126 ? -4.482 24.335 17.402 1.00 69.94 126 GLY A O 1
ATOM 978 N N . GLY A 1 127 ? -5.176 23.497 19.371 1.00 73.06 127 GLY A N 1
ATOM 979 C CA . GLY A 1 127 ? -6.343 24.369 19.552 1.00 73.06 127 GLY A CA 1
ATOM 980 C C . GLY A 1 127 ? -7.599 23.999 18.746 1.00 73.06 127 GLY A C 1
ATOM 981 O O . GLY A 1 127 ? -8.668 24.546 19.017 1.00 73.06 127 GLY A O 1
ATOM 982 N N . ASN A 1 128 ? -7.527 23.051 17.807 1.00 74.38 128 ASN A N 1
ATOM 983 C CA . ASN A 1 128 ? -8.671 22.636 16.986 1.00 74.38 128 ASN A CA 1
ATOM 984 C C . ASN A 1 128 ? -9.407 21.449 17.612 1.00 74.38 128 ASN A C 1
ATOM 986 O O . ASN A 1 128 ? -8.761 20.510 18.069 1.00 74.38 128 ASN A O 1
ATOM 990 N N . VAL A 1 129 ? -10.746 21.456 17.601 1.00 80.62 129 VAL A N 1
ATOM 991 C CA . VAL A 1 129 ? -11.550 20.297 18.029 1.00 80.62 129 VAL A CA 1
ATOM 992 C C . VAL A 1 129 ? -11.489 19.223 16.949 1.00 80.62 129 VAL A C 1
ATOM 994 O O . VAL A 1 129 ? -11.968 19.440 15.839 1.00 80.62 129 VAL A O 1
ATOM 997 N N . ILE A 1 130 ? -10.918 18.070 17.289 1.00 75.25 130 ILE A N 1
ATOM 998 C CA . ILE A 1 130 ? -10.789 16.927 16.375 1.00 75.25 130 ILE A CA 1
ATOM 999 C C . ILE A 1 130 ? -11.812 15.826 16.665 1.00 75.25 130 ILE A C 1
ATOM 1001 O O . ILE A 1 130 ? -12.089 15.005 15.796 1.00 75.25 130 ILE A O 1
ATOM 1005 N N . TRP A 1 131 ? -12.387 15.808 17.871 1.00 83.06 131 TRP A N 1
ATOM 1006 C CA . TRP A 1 131 ? -13.402 14.835 18.268 1.00 83.06 131 TRP A CA 1
ATOM 1007 C C . TRP A 1 131 ? -14.256 15.379 19.419 1.00 83.06 131 TRP A C 1
ATOM 1009 O O . TRP A 1 131 ? -13.746 16.064 20.312 1.00 83.06 131 TRP A O 1
ATOM 1019 N N . GLN A 1 132 ? -15.557 15.084 19.406 1.00 87.50 132 GLN A N 1
ATOM 1020 C CA . GLN A 1 132 ? -16.477 15.451 20.481 1.00 87.50 132 GLN A CA 1
ATOM 1021 C C . GLN A 1 132 ? -17.672 14.495 20.532 1.00 87.50 132 GLN A C 1
ATOM 1023 O O . GLN A 1 132 ? -18.366 14.333 19.530 1.00 87.50 132 GLN A O 1
ATOM 1028 N N . SER A 1 133 ? -17.958 13.921 21.700 1.00 85.38 133 SER A N 1
ATOM 1029 C CA . SER A 1 133 ? -19.145 13.082 21.919 1.00 85.38 133 SER A CA 1
ATOM 1030 C C . SER A 1 133 ? -19.576 13.069 23.389 1.00 85.38 133 SER A C 1
ATOM 1032 O O . SER A 1 133 ? -18.869 13.582 24.258 1.00 85.38 133 SER A O 1
ATOM 1034 N N . TYR A 1 134 ? -20.745 12.491 23.669 1.00 89.19 134 TYR A N 1
ATOM 1035 C CA . TYR A 1 134 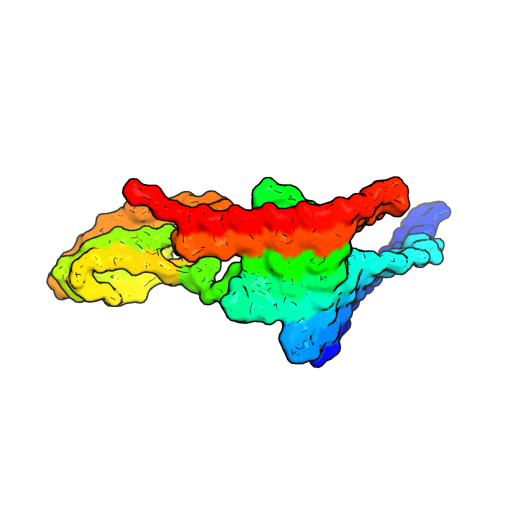? -21.234 12.247 25.026 1.00 89.19 134 TYR A CA 1
ATOM 1036 C C . TYR A 1 134 ? -20.915 10.818 25.462 1.00 89.19 134 TYR A C 1
ATOM 1038 O O . TYR A 1 134 ? -21.112 9.874 24.695 1.00 89.19 134 TYR A O 1
ATOM 1046 N N . VAL A 1 135 ? -20.458 10.664 26.702 1.00 87.75 135 VAL A N 1
ATOM 1047 C CA . VAL A 1 135 ? -20.165 9.367 27.322 1.00 87.75 135 VAL A CA 1
ATOM 1048 C C . VAL A 1 135 ? -21.023 9.173 28.579 1.00 87.75 135 VAL A C 1
ATOM 1050 O O . VAL A 1 135 ? -21.328 10.153 29.267 1.00 87.75 135 VAL A O 1
ATOM 1053 N N . PRO A 1 136 ? -21.447 7.934 28.883 1.00 89.44 136 PRO A N 1
ATOM 1054 C CA . PRO A 1 136 ? -22.160 7.631 30.121 1.00 89.44 136 PRO A CA 1
ATOM 1055 C C . PRO A 1 136 ? -21.234 7.738 31.353 1.00 89.44 136 PRO A C 1
ATOM 1057 O O . PRO A 1 136 ? -20.011 7.721 31.192 1.00 89.44 136 PRO A O 1
ATOM 1060 N N . PRO A 1 137 ? 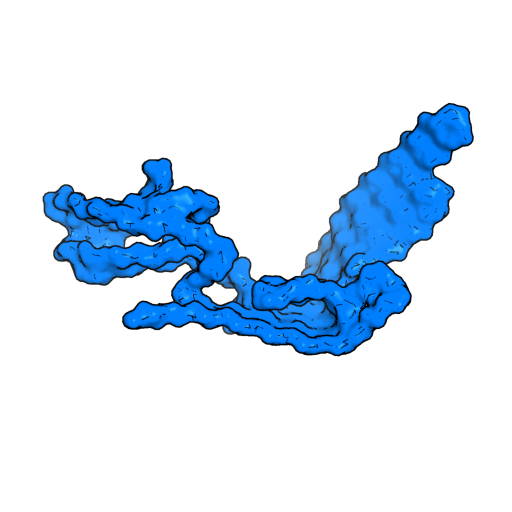-21.789 7.790 32.583 1.00 91.88 137 PRO A N 1
ATOM 1061 C CA . PRO A 1 137 ? -21.000 7.784 33.809 1.00 91.88 137 PRO A CA 1
ATOM 1062 C C . PRO A 1 137 ? -20.152 6.513 33.915 1.00 91.88 137 PRO A C 1
ATOM 1064 O O . PRO A 1 137 ? -20.651 5.403 33.707 1.00 91.88 137 PRO A O 1
ATOM 1067 N N . GLY A 1 138 ? -18.889 6.674 34.297 1.00 89.81 138 GLY A N 1
ATOM 1068 C CA . GLY A 1 138 ? -17.920 5.599 34.471 1.00 89.81 138 GLY A CA 1
ATOM 1069 C C . GLY A 1 138 ? -16.670 5.744 33.594 1.00 89.81 138 GLY A C 1
ATOM 1070 O O . GLY A 1 138 ? -16.448 6.779 32.960 1.00 89.81 138 GLY A O 1
ATOM 1071 N N . PRO A 1 139 ? -15.803 4.716 33.589 1.00 90.69 139 PRO A N 1
ATOM 1072 C CA . PRO A 1 139 ? -14.634 4.671 32.721 1.00 90.69 139 PRO A CA 1
ATOM 1073 C C . PRO A 1 139 ? -15.028 4.664 31.240 1.00 90.69 139 PRO A C 1
ATOM 1075 O O . PRO A 1 139 ? -15.915 3.912 30.836 1.00 90.69 139 PRO A O 1
ATOM 1078 N N . PHE A 1 140 ? -14.322 5.441 30.422 1.00 88.06 140 PHE A N 1
ATOM 1079 C CA . PHE A 1 140 ? -14.482 5.458 28.970 1.00 88.06 140 PHE A CA 1
ATOM 1080 C C . PHE A 1 140 ? -13.131 5.303 28.261 1.00 88.06 140 PHE A C 1
ATOM 1082 O O . PHE A 1 140 ? -12.074 5.646 28.799 1.00 88.06 140 PHE A O 1
ATOM 1089 N N . ALA A 1 141 ? -13.179 4.796 27.030 1.00 85.25 141 ALA A N 1
ATOM 1090 C CA . ALA A 1 141 ? -12.043 4.714 26.123 1.00 85.25 141 ALA A CA 1
ATOM 1091 C C . ALA A 1 141 ? -12.486 5.191 24.737 1.00 85.25 141 ALA A C 1
ATOM 1093 O O . ALA A 1 141 ? -13.466 4.679 24.203 1.00 85.25 141 ALA A O 1
ATOM 1094 N N . ILE A 1 142 ? -11.781 6.178 24.186 1.00 81.06 142 ILE A N 1
ATOM 1095 C CA . ILE A 1 142 ? -12.032 6.713 22.846 1.00 81.06 142 ILE A CA 1
ATOM 1096 C C . ILE A 1 142 ? -10.974 6.151 21.903 1.00 81.06 142 ILE A C 1
ATOM 1098 O O . ILE A 1 142 ? -9.788 6.478 22.015 1.00 81.06 142 ILE A O 1
ATOM 1102 N N . ASP A 1 143 ? -11.406 5.281 20.995 1.00 73.25 143 ASP A N 1
ATOM 1103 C CA . ASP A 1 143 ? -10.574 4.561 20.036 1.00 73.25 143 ASP A CA 1
ATOM 1104 C C . ASP A 1 143 ? -11.003 4.796 18.573 1.00 73.25 143 ASP A C 1
ATOM 1106 O O . ASP A 1 143 ? -10.715 3.992 17.691 1.00 73.25 143 ASP A O 1
ATOM 1110 N N . ASP A 1 144 ? -11.634 5.925 18.277 1.00 64.44 144 ASP A N 1
ATOM 1111 C CA . ASP A 1 144 ? -12.115 6.278 16.934 1.00 64.44 144 ASP A CA 1
ATOM 1112 C C . ASP A 1 144 ? -11.639 7.665 16.467 1.00 64.44 144 ASP A C 1
ATOM 1114 O O . ASP A 1 144 ? -12.169 8.230 15.511 1.00 64.44 144 ASP A O 1
ATOM 1118 N N . LEU A 1 145 ? -10.605 8.206 17.118 1.00 68.75 145 LEU A N 1
ATOM 1119 C CA . LEU A 1 145 ? -9.956 9.452 16.714 1.00 68.75 145 LEU A CA 1
ATOM 1120 C C . LEU A 1 145 ? -9.431 9.375 15.276 1.00 68.75 145 LEU A C 1
ATOM 1122 O O . LEU A 1 145 ? -8.727 8.429 14.917 1.00 68.75 145 LEU A O 1
ATOM 1126 N N . TYR A 1 146 ? -9.715 10.413 14.482 1.00 60.09 146 TYR A N 1
ATOM 1127 C CA . TYR A 1 146 ? -9.115 10.557 13.159 1.00 60.09 146 TYR A CA 1
ATOM 1128 C C . TYR A 1 146 ? -7.591 10.693 13.290 1.00 60.09 146 TYR A C 1
ATOM 1130 O O . TYR A 1 146 ? -7.126 11.474 14.126 1.00 60.09 146 TYR A O 1
ATOM 1138 N N . PRO A 1 147 ? -6.803 9.991 12.460 1.00 55.22 147 PRO A N 1
ATOM 1139 C CA . PRO A 1 147 ? -5.360 10.177 12.420 1.00 55.22 147 PRO A CA 1
ATOM 1140 C C . PRO A 1 147 ? -5.041 11.613 12.002 1.00 55.22 147 PRO A C 1
ATOM 1142 O O . PRO A 1 147 ? -5.338 12.035 10.883 1.00 55.22 147 PRO A O 1
ATOM 1145 N N . THR A 1 148 ? -4.407 12.370 12.887 1.00 54.53 148 THR A N 1
ATOM 1146 C CA . THR A 1 148 ? -3.833 13.661 12.531 1.00 54.53 148 THR A CA 1
ATOM 1147 C C . THR A 1 148 ? -2.371 13.454 12.150 1.00 54.53 148 THR A C 1
ATOM 1149 O O . THR A 1 148 ? -1.606 12.780 12.834 1.00 54.53 148 THR A O 1
ATOM 1152 N N . THR A 1 149 ? -1.947 14.031 11.026 1.00 43.50 149 THR A N 1
ATOM 1153 C CA . THR A 1 149 ? -0.533 14.030 10.601 1.00 43.50 149 THR A CA 1
ATOM 1154 C C . THR A 1 149 ? 0.347 14.916 11.489 1.00 43.50 149 THR A C 1
ATOM 1156 O O . THR A 1 149 ? 1.556 14.994 11.282 1.00 43.50 149 THR A O 1
ATOM 1159 N N . ALA A 1 150 ? -0.257 15.624 12.444 1.00 46.50 150 ALA A N 1
ATOM 1160 C CA . ALA A 1 150 ? 0.412 16.524 13.359 1.00 46.50 150 ALA A CA 1
ATOM 1161 C C . ALA A 1 150 ? 0.866 15.764 14.612 1.00 46.50 150 ALA A C 1
ATOM 1163 O O . ALA A 1 150 ? 0.050 15.266 15.385 1.00 46.50 150 ALA A O 1
ATOM 1164 N N . SER A 1 151 ? 2.178 15.716 14.834 1.00 50.97 151 SER A N 1
ATOM 1165 C CA . SER A 1 151 ? 2.737 15.490 16.168 1.00 50.97 151 SER A CA 1
ATOM 1166 C C . SER A 1 151 ? 2.301 16.632 17.090 1.00 50.97 151 SER A C 1
ATOM 1168 O O . SER A 1 151 ? 2.306 17.791 16.673 1.00 50.97 151 SER A O 1
ATOM 1170 N N . GLY A 1 152 ? 1.939 16.325 18.333 1.00 62.00 152 GLY A N 1
ATOM 1171 C CA . GLY A 1 152 ? 1.501 17.330 19.300 1.00 62.00 152 GLY A CA 1
ATOM 1172 C C . GLY A 1 152 ? 0.489 16.767 20.283 1.00 62.00 152 GLY A C 1
ATOM 1173 O O . GLY A 1 152 ? -0.326 15.920 19.916 1.00 62.00 152 GLY A O 1
ATOM 1174 N N . ASP A 1 153 ? 0.562 17.242 21.520 1.00 74.75 153 ASP A N 1
ATOM 1175 C CA . ASP A 1 153 ? -0.243 16.746 22.627 1.00 74.75 153 ASP A CA 1
ATOM 1176 C C . ASP A 1 153 ? -1.751 16.872 22.366 1.00 74.75 153 ASP A C 1
ATOM 1178 O O . ASP A 1 153 ? -2.223 17.822 21.733 1.00 74.75 153 ASP A O 1
ATOM 1182 N N . LEU A 1 154 ? -2.508 15.893 22.862 1.00 81.56 154 LEU A N 1
ATOM 1183 C CA . LEU A 1 154 ? -3.964 15.923 22.830 1.00 81.56 154 LEU A CA 1
ATOM 1184 C C . LEU A 1 154 ? -4.477 16.558 24.120 1.00 81.56 154 LEU A C 1
ATOM 1186 O O . LEU A 1 154 ? -4.238 16.046 25.215 1.00 81.56 154 LEU A O 1
ATOM 1190 N N . GLU A 1 155 ? -5.217 17.650 23.988 1.00 85.56 155 GLU A N 1
ATOM 1191 C CA . GLU A 1 155 ? -5.923 18.289 25.094 1.00 85.56 155 GLU A CA 1
ATOM 1192 C C . GLU A 1 155 ? -7.317 17.678 25.215 1.00 85.56 155 GLU A C 1
ATOM 1194 O O . GLU A 1 155 ? -8.156 17.811 24.319 1.00 85.56 155 GLU A O 1
ATOM 1199 N N . VAL A 1 156 ? -7.581 17.008 26.331 1.00 87.88 156 VAL A N 1
ATOM 1200 C CA . VAL A 1 156 ? -8.858 16.347 26.595 1.00 87.88 156 VAL A CA 1
ATOM 1201 C C . VAL A 1 156 ? -9.618 17.156 27.634 1.00 87.88 156 VAL A C 1
ATOM 1203 O O . VAL A 1 156 ? -9.099 17.421 28.714 1.00 87.88 156 VAL A O 1
ATOM 1206 N N . ALA A 1 157 ? -10.854 17.535 27.317 1.00 90.88 157 ALA A N 1
ATOM 1207 C CA . ALA A 1 157 ? -11.770 18.208 28.229 1.00 90.88 157 ALA A CA 1
ATOM 1208 C C . ALA A 1 157 ? -13.019 17.349 28.444 1.00 90.88 157 ALA A C 1
ATOM 1210 O O . ALA A 1 157 ? -13.718 17.017 27.488 1.00 90.88 157 ALA A O 1
ATOM 1211 N N . VAL A 1 158 ? -13.311 17.019 29.697 1.00 91.88 158 VAL A N 1
ATOM 1212 C CA . VAL A 1 158 ? -14.501 16.283 30.130 1.00 91.88 158 VAL A CA 1
ATOM 1213 C C . VAL A 1 158 ? -15.400 17.260 30.870 1.00 91.88 158 VAL A C 1
ATOM 1215 O O . VAL A 1 158 ? -15.042 17.737 31.945 1.00 91.88 158 VAL A O 1
ATOM 1218 N N . ARG A 1 159 ? -16.539 17.607 30.275 1.00 91.25 159 ARG A N 1
ATOM 1219 C CA . ARG A 1 159 ? -17.541 18.492 30.869 1.00 91.25 159 ARG A CA 1
ATOM 1220 C C . ARG A 1 159 ? -18.675 17.661 31.446 1.00 91.25 159 ARG A C 1
ATOM 1222 O O . ARG A 1 159 ? -19.437 17.057 30.693 1.00 91.25 159 ARG A O 1
ATOM 1229 N N . GLU A 1 160 ? -18.785 17.663 32.761 1.00 91.38 160 GLU A N 1
ATOM 1230 C CA . GLU A 1 160 ? -19.810 16.944 33.511 1.00 91.38 160 GLU A CA 1
ATOM 1231 C C . GLU A 1 160 ? -21.174 17.653 33.418 1.00 91.38 160 GLU A C 1
ATOM 1233 O O . GLU A 1 160 ? -21.280 18.830 33.050 1.00 91.38 160 GLU A O 1
ATOM 1238 N N . ALA A 1 161 ? -22.244 16.934 33.759 1.00 83.12 161 ALA A N 1
ATOM 1239 C CA . ALA A 1 161 ? -23.616 17.436 33.714 1.00 83.12 161 ALA A CA 1
ATOM 1240 C C . ALA A 1 161 ? -23.873 18.593 34.699 1.00 83.12 161 ALA A C 1
ATOM 1242 O O . ALA A 1 161 ? -24.757 19.415 34.459 1.00 83.12 161 ALA A O 1
ATOM 1243 N N . ASP A 1 162 ? -23.094 18.679 35.781 1.00 84.62 162 ASP A N 1
ATOM 1244 C CA . ASP A 1 162 ? -23.125 19.785 36.747 1.00 84.62 162 ASP A CA 1
ATOM 1245 C C . ASP A 1 162 ? -22.386 21.046 36.252 1.00 84.62 162 ASP A C 1
ATOM 1247 O O . ASP A 1 162 ? -22.405 22.088 36.908 1.00 84.62 162 ASP A O 1
ATOM 1251 N N . GLY A 1 163 ? -21.767 20.971 35.070 1.00 81.69 163 GLY A N 1
ATOM 1252 C CA . GLY A 1 163 ? -21.010 22.052 34.455 1.00 81.69 163 GLY A CA 1
ATOM 1253 C C . GLY A 1 163 ? -19.538 22.104 34.860 1.00 81.69 163 GLY A C 1
ATOM 1254 O O . GLY A 1 163 ? -18.816 22.938 34.307 1.00 81.69 163 GLY A O 1
ATOM 1255 N N . SER A 1 164 ? -19.074 21.232 35.760 1.00 87.00 164 SER A N 1
ATOM 1256 C CA . SER A 1 164 ? -17.651 21.093 36.062 1.00 87.00 164 SER A CA 1
ATOM 1257 C C . SER A 1 164 ? -16.886 20.572 34.841 1.00 87.00 164 SER A C 1
ATOM 1259 O O . SER A 1 164 ? -17.420 19.851 33.995 1.00 87.00 164 SER A O 1
ATOM 1261 N N . VAL A 1 165 ? -15.635 21.013 34.692 1.00 89.00 165 VAL A N 1
ATOM 1262 C CA . VAL A 1 165 ? -14.791 20.654 33.548 1.00 89.00 165 VAL A CA 1
ATOM 1263 C C . VAL A 1 165 ? -13.452 20.143 34.050 1.00 89.00 165 VAL A C 1
ATOM 1265 O O . VAL A 1 165 ? -12.703 20.871 34.701 1.00 89.00 165 VAL A O 1
ATOM 1268 N N . HIS A 1 166 ? -13.133 18.906 33.693 1.00 87.62 166 HIS A N 1
ATOM 1269 C CA . HIS A 1 166 ? -11.837 18.293 33.935 1.00 87.62 166 HIS A CA 1
ATOM 1270 C C . HIS A 1 166 ? -11.015 18.326 32.656 1.00 87.62 166 HIS A C 1
ATOM 1272 O O . HIS A 1 166 ? -11.486 17.906 31.602 1.00 87.62 166 HIS A O 1
ATOM 1278 N N . GLN A 1 167 ? -9.788 18.830 32.744 1.00 90.00 167 GLN A N 1
ATOM 1279 C CA . GLN A 1 167 ? -8.873 18.872 31.611 1.00 90.00 167 GLN A CA 1
ATOM 1280 C C . GLN A 1 167 ? -7.604 18.106 31.935 1.00 90.00 167 GLN A C 1
ATOM 1282 O O . GLN A 1 167 ? -7.055 18.235 33.029 1.00 90.00 167 GLN A O 1
ATOM 1287 N N . PHE A 1 168 ? -7.138 17.320 30.975 1.00 86.19 168 PHE A N 1
ATOM 1288 C CA . PHE A 1 168 ? -5.847 16.660 31.047 1.00 86.19 168 PHE A CA 1
ATOM 1289 C C . PHE A 1 168 ? -5.207 16.608 29.666 1.00 86.19 168 PHE A C 1
ATOM 1291 O O . PHE A 1 168 ? -5.880 16.679 28.636 1.00 86.19 168 PHE A O 1
ATOM 1298 N N . ILE A 1 169 ? -3.886 16.491 29.665 1.00 82.56 169 ILE A N 1
ATOM 1299 C CA . ILE A 1 169 ? -3.096 16.381 28.449 1.00 82.56 169 ILE A CA 1
ATOM 1300 C C . ILE A 1 169 ? -2.666 14.927 28.303 1.00 82.56 169 ILE A C 1
ATOM 1302 O O . ILE A 1 169 ? -2.079 14.357 29.223 1.00 82.56 169 ILE A O 1
ATOM 1306 N N . GLN A 1 170 ? -2.958 14.336 27.148 1.00 78.00 170 GLN A N 1
ATOM 1307 C CA . GLN A 1 170 ? -2.422 13.044 26.743 1.00 78.00 170 GLN A CA 1
ATOM 1308 C C . GLN A 1 170 ? -1.255 13.301 25.780 1.00 78.00 170 GLN A C 1
ATOM 1310 O O . GLN A 1 170 ? -1.496 13.713 24.640 1.00 78.00 170 GLN A O 1
ATOM 1315 N N . PRO A 1 171 ? -0.000 13.049 26.199 1.00 68.56 171 PRO A N 1
ATOM 1316 C CA . PRO A 1 171 ? 1.145 13.217 25.320 1.00 68.56 171 PRO A CA 1
ATOM 1317 C C . PRO A 1 171 ? 1.007 12.328 24.086 1.00 68.56 171 PRO A C 1
ATOM 1319 O O . PRO A 1 171 ? 0.707 11.133 24.205 1.00 68.56 171 PRO A O 1
ATOM 1322 N N . PHE A 1 172 ? 1.233 12.907 22.907 1.00 61.31 172 PHE A N 1
ATOM 1323 C CA . PHE A 1 172 ? 1.165 12.194 21.635 1.00 61.31 172 PHE A CA 1
ATOM 1324 C C . PHE A 1 172 ? 2.435 12.419 20.824 1.00 61.31 172 PHE A C 1
ATOM 1326 O O . PHE A 1 172 ? 2.741 13.519 20.367 1.00 61.31 172 PHE A O 1
ATOM 1333 N N . SER A 1 173 ? 3.171 11.333 20.611 1.00 54.41 173 SER A N 1
ATOM 1334 C CA . SER A 1 173 ? 4.275 11.275 19.660 1.00 54.41 173 SER A CA 1
ATOM 1335 C C . SER A 1 173 ? 3.948 10.207 18.629 1.00 54.41 173 SER A C 1
ATOM 1337 O O . SER A 1 173 ? 3.914 9.024 18.960 1.00 54.41 173 SER A O 1
ATOM 1339 N N . ALA A 1 174 ? 3.683 10.604 17.386 1.00 50.47 174 ALA A N 1
ATOM 1340 C CA . ALA A 1 174 ? 3.522 9.658 16.292 1.00 50.47 174 ALA A CA 1
ATOM 1341 C C . ALA A 1 174 ? 4.908 9.192 15.831 1.00 50.47 174 ALA A C 1
ATOM 1343 O O . ALA A 1 174 ? 5.650 9.943 15.203 1.00 50.47 174 ALA A O 1
ATOM 1344 N N . VAL A 1 175 ? 5.265 7.945 16.135 1.00 50.84 175 VAL A N 1
ATOM 1345 C CA . VAL A 1 175 ? 6.384 7.277 15.461 1.00 50.84 175 VAL A CA 1
ATOM 1346 C C . VAL A 1 175 ? 5.792 6.553 14.245 1.00 50.84 175 VAL A C 1
ATOM 1348 O O . VAL A 1 175 ? 4.829 5.807 14.440 1.00 50.84 175 VAL A O 1
ATOM 1351 N N . PRO A 1 176 ? 6.336 6.717 13.019 1.00 47.00 176 PRO A N 1
ATOM 1352 C CA . PRO A 1 176 ? 5.789 6.163 11.767 1.00 47.00 176 PRO A CA 1
ATOM 1353 C C . PRO A 1 176 ? 5.556 4.639 11.707 1.00 47.00 176 PRO A C 1
ATOM 1355 O O . PRO A 1 176 ? 5.080 4.140 10.695 1.00 47.00 176 PRO A O 1
ATOM 1358 N N . VAL A 1 177 ? 5.878 3.895 12.770 1.00 47.91 177 VAL A N 1
ATOM 1359 C CA . VAL A 1 177 ? 5.783 2.427 12.856 1.00 47.91 177 VAL A CA 1
ATOM 1360 C C . VAL A 1 177 ? 4.743 1.961 13.899 1.00 47.91 177 VAL A C 1
ATOM 1362 O O . VAL A 1 177 ? 4.539 0.768 14.095 1.00 47.91 177 VAL A O 1
ATOM 1365 N N . MET A 1 178 ? 4.034 2.863 14.592 1.00 51.84 178 MET A N 1
ATOM 1366 C CA . MET A 1 178 ? 3.043 2.452 15.599 1.00 51.84 178 MET A CA 1
ATOM 1367 C C . MET A 1 178 ? 1.695 2.046 14.982 1.00 51.84 178 MET A C 1
ATOM 1369 O O . MET A 1 178 ? 0.952 2.880 14.483 1.00 51.84 178 MET A O 1
ATOM 1373 N N . GLN A 1 179 ? 1.354 0.758 15.076 1.00 55.41 179 GLN A N 1
ATOM 1374 C CA . GLN A 1 179 ? 0.040 0.208 14.703 1.00 55.41 179 GLN A CA 1
ATOM 1375 C C . GLN A 1 179 ? -0.987 0.361 15.834 1.00 55.41 179 GLN A C 1
ATOM 1377 O O . GLN A 1 179 ? -0.605 0.429 17.003 1.00 55.41 179 GLN A O 1
ATOM 1382 N N . ARG A 1 180 ? -2.294 0.399 15.542 1.00 60.62 180 ARG A N 1
ATOM 1383 C CA . ARG A 1 180 ? -3.326 0.433 16.599 1.00 60.62 180 ARG A CA 1
ATOM 1384 C C . ARG A 1 180 ? -3.341 -0.875 17.403 1.00 60.62 180 ARG A C 1
ATOM 1386 O O . ARG A 1 180 ? -3.043 -1.945 16.875 1.00 60.62 180 ARG A O 1
ATOM 1393 N N . GLU A 1 181 ? -3.686 -0.778 18.686 1.00 59.47 181 GLU A N 1
ATOM 1394 C CA . GLU A 1 181 ? -3.962 -1.933 19.550 1.00 59.47 181 GLU A CA 1
ATOM 1395 C C . GLU A 1 181 ? -4.983 -2.873 18.879 1.00 59.47 181 GLU A C 1
ATOM 1397 O O . GLU A 1 181 ? -5.964 -2.415 18.292 1.00 59.47 181 GLU A O 1
ATOM 1402 N N . GLY A 1 182 ? -4.721 -4.185 18.906 1.00 64.50 182 GLY A N 1
ATOM 1403 C CA . GLY A 1 182 ? -5.595 -5.198 18.302 1.00 64.50 182 GLY A CA 1
ATOM 1404 C C . GLY A 1 182 ? -5.459 -5.388 16.784 1.00 64.50 182 GLY A C 1
ATOM 1405 O O . GLY A 1 182 ? -6.210 -6.181 16.214 1.00 64.50 182 GLY A O 1
ATOM 1406 N N . GLN A 1 183 ? -4.522 -4.710 16.110 1.00 70.81 183 GLN A N 1
ATOM 1407 C CA . GLN A 1 183 ? -4.278 -4.942 14.683 1.00 70.81 183 GLN A CA 1
ATOM 1408 C C . GLN A 1 183 ? -3.271 -6.068 14.431 1.00 70.81 183 GLN A C 1
ATOM 1410 O O . GLN A 1 183 ? -2.196 -6.120 15.029 1.00 70.81 183 GLN A O 1
ATOM 1415 N N . PHE A 1 184 ? -3.648 -6.957 13.509 1.00 80.38 184 PHE A N 1
ATOM 1416 C CA . PHE A 1 184 ? -2.815 -8.034 12.990 1.00 80.38 184 PHE A CA 1
ATOM 1417 C C . PHE A 1 184 ? -2.473 -7.743 11.533 1.00 80.38 184 PHE A C 1
ATOM 1419 O O . PHE A 1 184 ? -3.346 -7.775 10.658 1.00 80.38 184 PHE A O 1
ATOM 1426 N N . LYS A 1 185 ? -1.199 -7.463 11.276 1.00 86.31 185 LYS A N 1
ATOM 1427 C CA . LYS A 1 185 ? -0.685 -7.295 9.920 1.00 86.31 185 LYS A CA 1
ATOM 1428 C C . LYS A 1 185 ? 0.118 -8.507 9.534 1.00 86.31 185 LYS A C 1
ATOM 1430 O O . LYS A 1 185 ? 0.888 -9.028 10.335 1.00 86.31 185 LYS A O 1
ATOM 1435 N N . TYR A 1 186 ? -0.045 -8.933 8.296 1.00 90.81 186 TYR A N 1
ATOM 1436 C CA . TYR A 1 186 ? 0.781 -9.974 7.730 1.00 90.81 186 TYR A CA 1
ATOM 1437 C C . TYR A 1 186 ? 1.030 -9.699 6.257 1.00 90.81 186 TYR A C 1
ATOM 1439 O O . TYR A 1 186 ? 0.206 -9.095 5.567 1.00 90.81 186 TYR A O 1
ATOM 1447 N N . ALA A 1 187 ? 2.156 -10.190 5.768 1.00 93.12 187 ALA A N 1
ATOM 1448 C CA . ALA A 1 187 ? 2.439 -10.264 4.350 1.00 93.12 187 ALA A CA 1
ATOM 1449 C C . ALA A 1 187 ? 3.172 -11.567 4.063 1.00 93.12 187 ALA A C 1
ATOM 1451 O O . ALA A 1 187 ? 4.130 -11.916 4.751 1.00 93.12 187 ALA A O 1
ATOM 1452 N N . LEU A 1 188 ? 2.706 -12.279 3.044 1.00 95.00 188 LEU A N 1
ATOM 1453 C CA . LEU A 1 188 ? 3.286 -13.512 2.534 1.00 95.00 188 LEU A CA 1
ATOM 1454 C C . LEU A 1 188 ? 3.530 -13.327 1.039 1.00 95.00 188 LEU A C 1
ATOM 1456 O O . LEU A 1 188 ? 2.615 -12.934 0.313 1.00 95.00 188 LEU A O 1
ATOM 1460 N N . ALA A 1 189 ? 4.736 -13.624 0.568 1.00 94.00 189 ALA A N 1
ATOM 1461 C CA . ALA A 1 189 ? 5.076 -13.571 -0.847 1.00 94.00 189 ALA A CA 1
ATOM 1462 C C . ALA A 1 189 ? 5.970 -14.748 -1.237 1.00 94.00 189 ALA A C 1
ATOM 1464 O O . ALA A 1 189 ? 6.846 -15.162 -0.478 1.00 94.00 189 ALA A O 1
ATOM 1465 N N . ALA A 1 190 ? 5.758 -15.276 -2.437 1.00 96.50 190 ALA A N 1
ATOM 1466 C CA . ALA A 1 190 ? 6.586 -16.321 -3.021 1.00 96.50 190 ALA A CA 1
ATOM 1467 C C . ALA A 1 190 ? 6.718 -16.099 -4.526 1.00 96.50 190 ALA A C 1
ATOM 1469 O O . ALA A 1 190 ? 5.741 -15.774 -5.209 1.00 96.50 190 ALA A O 1
ATOM 1470 N N . GLY A 1 191 ? 7.923 -16.278 -5.055 1.00 95.19 191 GLY A N 1
ATOM 1471 C CA . GLY A 1 191 ? 8.185 -16.077 -6.470 1.00 95.19 191 GLY A CA 1
ATOM 1472 C C . GLY A 1 191 ? 9.662 -15.967 -6.787 1.00 95.19 191 GLY A C 1
ATOM 1473 O O . GLY A 1 191 ? 10.516 -16.447 -6.050 1.00 95.19 191 GLY A O 1
ATOM 1474 N N . LYS A 1 192 ? 9.954 -15.318 -7.907 1.00 94.56 192 LYS A N 1
ATOM 1475 C CA . LYS A 1 192 ? 11.304 -15.120 -8.419 1.00 94.56 192 LYS A CA 1
ATOM 1476 C C . LYS A 1 192 ? 11.681 -13.649 -8.314 1.00 94.56 192 LYS A C 1
ATOM 1478 O O . LYS A 1 192 ? 10.894 -12.788 -8.713 1.00 94.56 192 LYS A O 1
ATOM 1483 N N . TYR A 1 193 ? 12.865 -13.355 -7.786 1.00 86.06 193 TYR A N 1
ATOM 1484 C CA . TYR A 1 193 ? 13.407 -11.996 -7.785 1.00 86.06 193 TYR A CA 1
ATOM 1485 C C . TYR A 1 193 ? 13.514 -11.475 -9.223 1.00 86.06 193 TYR A C 1
ATOM 1487 O O . TYR A 1 193 ? 13.962 -12.213 -10.098 1.00 86.06 193 TYR A O 1
ATOM 1495 N N . ARG A 1 194 ? 13.101 -10.228 -9.474 1.00 80.69 194 ARG A N 1
ATOM 1496 C CA . ARG A 1 194 ? 13.189 -9.601 -10.800 1.00 80.69 194 ARG A CA 1
ATOM 1497 C C . ARG A 1 194 ? 14.306 -8.571 -10.791 1.00 80.69 194 ARG A C 1
ATOM 1499 O O . ARG A 1 194 ? 14.181 -7.521 -10.156 1.00 80.69 194 ARG A O 1
ATOM 1506 N N . ALA A 1 195 ? 15.392 -8.881 -11.489 1.00 71.94 195 ALA A N 1
ATOM 1507 C CA . ALA A 1 195 ? 16.553 -8.012 -11.507 1.00 71.94 195 ALA A CA 1
ATOM 1508 C C . ALA A 1 195 ? 16.356 -6.811 -12.441 1.00 71.94 195 ALA A C 1
ATOM 1510 O O . ALA A 1 195 ? 15.652 -6.886 -13.447 1.00 71.94 195 ALA A O 1
ATOM 1511 N N . ALA A 1 196 ? 17.004 -5.691 -12.113 1.00 60.59 196 ALA A N 1
ATOM 1512 C CA . ALA A 1 196 ? 17.021 -4.517 -12.983 1.00 60.59 196 ALA A CA 1
ATOM 1513 C C . ALA A 1 196 ? 17.930 -4.722 -14.208 1.00 60.59 196 ALA A C 1
ATOM 1515 O O . ALA A 1 196 ? 17.649 -4.185 -15.279 1.00 60.59 196 ALA A O 1
ATOM 1516 N N . ASN A 1 197 ? 18.994 -5.521 -14.062 1.00 63.22 197 ASN A N 1
ATOM 1517 C CA . ASN A 1 197 ? 19.924 -5.845 -15.136 1.00 63.22 197 ASN A CA 1
ATOM 1518 C C . ASN A 1 197 ? 19.746 -7.290 -15.603 1.00 63.22 197 ASN A C 1
ATOM 1520 O O . ASN A 1 197 ? 19.633 -8.212 -14.801 1.00 63.22 197 ASN A O 1
ATOM 1524 N N . SER A 1 198 ? 19.848 -7.509 -16.913 1.00 65.50 198 SER A N 1
ATOM 1525 C CA . SER A 1 198 ? 19.698 -8.831 -17.540 1.00 65.50 198 SER A CA 1
ATOM 1526 C C . SER A 1 198 ? 20.779 -9.858 -17.173 1.00 65.50 198 SER A C 1
ATOM 1528 O O . SER A 1 198 ? 20.643 -11.031 -17.511 1.00 65.50 198 SER A O 1
ATOM 1530 N N . LYS A 1 199 ? 21.867 -9.429 -16.523 1.00 75.31 199 LYS A N 1
ATOM 1531 C CA . LYS A 1 199 ? 22.997 -10.285 -16.124 1.00 75.31 199 LYS A CA 1
ATOM 1532 C C . LYS A 1 199 ? 22.903 -10.787 -14.685 1.00 75.31 199 LYS A C 1
ATOM 1534 O O . LYS A 1 199 ? 23.658 -11.684 -14.311 1.00 75.31 199 LYS A O 1
ATOM 1539 N N . ASP A 1 200 ? 22.018 -10.203 -13.890 1.00 78.94 200 ASP A N 1
ATOM 1540 C CA . ASP A 1 200 ? 21.887 -10.545 -12.483 1.00 78.94 200 ASP A CA 1
ATOM 1541 C C . ASP A 1 200 ? 21.068 -11.827 -12.326 1.00 78.94 200 ASP A C 1
ATOM 1543 O O . ASP A 1 200 ? 20.186 -12.148 -13.127 1.00 78.94 200 ASP A O 1
ATOM 1547 N N . LYS A 1 201 ? 21.379 -12.594 -11.280 1.00 86.38 201 LYS A N 1
ATOM 1548 C CA . LYS A 1 201 ? 20.629 -13.810 -10.976 1.00 86.38 201 LYS A CA 1
ATOM 1549 C C . LYS A 1 201 ? 19.245 -13.443 -10.457 1.00 86.38 201 LYS A C 1
ATOM 1551 O O . LYS A 1 201 ? 19.087 -12.547 -9.635 1.00 86.38 201 LYS A O 1
ATOM 1556 N N . GLU A 1 202 ? 18.266 -14.228 -10.873 1.00 90.56 202 GLU A N 1
ATOM 1557 C CA . GLU A 1 202 ? 16.880 -14.124 -10.433 1.00 90.56 202 GLU A CA 1
ATOM 1558 C C . GLU A 1 202 ? 16.529 -15.374 -9.605 1.00 90.56 202 GLU A C 1
ATOM 1560 O O . GLU A 1 202 ? 15.959 -16.325 -10.140 1.00 90.56 202 GLU A O 1
ATOM 1565 N N . PRO A 1 203 ? 16.957 -15.468 -8.333 1.00 93.81 203 PRO A N 1
ATOM 1566 C CA . PRO A 1 203 ? 16.644 -16.626 -7.502 1.00 93.81 203 PRO A CA 1
ATOM 1567 C C . PRO A 1 203 ? 15.153 -16.689 -7.151 1.00 93.81 203 PRO A C 1
ATOM 1569 O O . PRO A 1 203 ? 14.466 -15.667 -7.061 1.00 93.81 203 PRO A O 1
ATOM 1572 N N . GLU A 1 204 ? 14.671 -17.904 -6.911 1.00 96.12 204 GLU A N 1
ATOM 1573 C CA . GLU A 1 204 ? 13.380 -18.135 -6.270 1.00 96.12 204 GLU A CA 1
ATOM 1574 C C . GLU A 1 204 ? 13.486 -17.864 -4.767 1.00 96.12 204 GLU A C 1
ATOM 1576 O O . GLU A 1 204 ? 14.511 -18.145 -4.141 1.00 96.12 204 GLU A O 1
ATOM 1581 N N . PHE A 1 205 ? 12.431 -17.306 -4.184 1.00 93.81 205 PHE A N 1
ATOM 1582 C CA . PHE A 1 205 ? 12.356 -17.015 -2.762 1.00 93.81 205 PHE A CA 1
ATOM 1583 C C . PHE A 1 205 ? 10.918 -17.090 -2.245 1.00 93.81 205 PHE A C 1
ATOM 1585 O O . PHE A 1 205 ? 9.939 -16.977 -2.989 1.00 93.81 205 PHE A O 1
ATOM 1592 N N . SER A 1 206 ? 10.810 -17.219 -0.928 1.00 94.12 206 SER A N 1
ATOM 1593 C CA . SER A 1 206 ? 9.578 -17.023 -0.173 1.00 94.12 206 SER A CA 1
ATOM 1594 C C . SER A 1 206 ? 9.878 -16.166 1.048 1.00 94.12 206 SER A C 1
ATOM 1596 O O . SER A 1 206 ? 10.873 -16.404 1.732 1.00 94.12 206 SER A O 1
ATOM 1598 N N . THR A 1 207 ? 9.023 -15.194 1.336 1.00 90.44 207 THR A N 1
ATOM 1599 C CA . THR A 1 207 ? 9.129 -14.331 2.513 1.00 90.44 207 THR A CA 1
ATOM 1600 C C . THR A 1 207 ? 7.778 -14.209 3.196 1.00 90.44 207 THR A C 1
ATOM 1602 O O . THR A 1 207 ? 6.725 -14.241 2.553 1.00 90.44 207 THR A O 1
ATOM 1605 N N . GLY A 1 208 ? 7.815 -14.087 4.515 1.00 91.25 208 GLY A N 1
ATOM 1606 C CA . GLY A 1 208 ? 6.639 -13.904 5.337 1.00 91.25 208 GLY A CA 1
ATOM 1607 C C . GLY A 1 208 ? 6.992 -13.110 6.579 1.00 91.25 208 GLY A C 1
ATOM 1608 O O . GLY A 1 208 ? 7.986 -13.408 7.239 1.00 91.25 208 GLY A O 1
ATOM 1609 N N . HIS A 1 209 ? 6.185 -12.110 6.904 1.00 89.00 209 HIS A N 1
ATOM 1610 C CA . HIS A 1 209 ? 6.272 -11.419 8.183 1.00 89.00 209 HIS A CA 1
ATOM 1611 C C . HIS A 1 209 ? 4.876 -11.150 8.729 1.00 89.00 209 HIS A C 1
ATOM 1613 O O . HIS A 1 209 ? 3.901 -11.049 7.979 1.00 89.00 209 HIS A O 1
ATOM 1619 N N . ALA A 1 210 ? 4.792 -11.064 10.052 1.00 89.12 210 ALA A N 1
ATOM 1620 C CA . ALA A 1 210 ? 3.579 -10.719 10.760 1.00 89.12 210 ALA A CA 1
ATOM 1621 C C . ALA A 1 210 ? 3.913 -9.783 11.919 1.00 89.12 210 ALA A C 1
ATOM 1623 O O . ALA A 1 210 ? 4.915 -9.969 12.610 1.00 89.12 210 ALA A O 1
ATOM 1624 N N . GLU A 1 211 ? 3.057 -8.793 12.129 1.00 83.19 211 GLU A N 1
ATOM 1625 C CA . GLU A 1 211 ? 3.172 -7.810 13.195 1.00 83.19 211 GLU A CA 1
ATOM 1626 C C . GLU A 1 211 ? 1.930 -7.911 14.080 1.00 83.19 211 GLU A C 1
ATOM 1628 O O . GLU A 1 211 ? 0.790 -7.799 13.619 1.00 83.19 211 GLU A O 1
ATOM 1633 N N . LEU A 1 212 ? 2.177 -8.153 15.366 1.00 78.44 212 LEU A N 1
ATOM 1634 C CA . LEU A 1 212 ? 1.178 -8.230 16.425 1.00 78.44 212 LEU A CA 1
ATOM 1635 C C . LEU A 1 212 ? 1.515 -7.157 17.451 1.00 78.44 212 LEU A C 1
ATOM 1637 O O . LEU A 1 212 ? 2.627 -7.140 17.983 1.00 78.44 212 LEU A O 1
ATOM 1641 N N . ARG A 1 213 ? 0.561 -6.276 17.757 1.00 67.94 213 ARG A N 1
ATOM 1642 C CA . ARG A 1 213 ? 0.719 -5.318 18.854 1.00 67.94 213 ARG A CA 1
ATOM 1643 C C . ARG A 1 213 ? -0.056 -5.798 20.076 1.00 67.94 213 ARG A C 1
ATOM 1645 O O . ARG A 1 213 ? -1.283 -5.846 20.047 1.00 67.94 213 ARG A O 1
ATOM 1652 N N . PHE A 1 214 ? 0.675 -6.144 21.134 1.00 60.31 214 PHE A N 1
ATOM 1653 C CA . PHE A 1 214 ? 0.121 -6.539 22.429 1.00 60.31 214 PHE A CA 1
ATOM 1654 C C . PHE A 1 214 ? 0.054 -5.349 23.389 1.00 60.31 214 PHE A C 1
ATOM 1656 O O . PHE A 1 214 ? 0.893 -4.447 23.339 1.00 60.31 214 PHE A O 1
ATOM 1663 N N . THR A 1 215 ? -0.913 -5.389 24.299 1.00 53.28 215 THR A N 1
ATOM 1664 C CA . THR A 1 215 ? -0.970 -4.527 25.480 1.00 53.28 215 THR A CA 1
ATOM 1665 C C . THR A 1 215 ? -0.004 -5.094 26.519 1.00 53.28 215 THR A C 1
ATOM 1667 O O . THR A 1 215 ? -0.150 -6.244 26.933 1.00 53.28 215 THR A O 1
ATOM 1670 N N . LEU A 1 216 ? 1.000 -4.318 26.933 1.00 50.09 216 LEU A N 1
ATOM 1671 C CA . LEU A 1 216 ? 1.700 -4.605 28.186 1.00 50.09 216 LEU A CA 1
ATOM 1672 C C . LEU A 1 216 ? 0.728 -4.218 29.305 1.00 50.09 216 LEU A C 1
ATOM 1674 O O . LEU A 1 216 ? 0.422 -3.035 29.460 1.00 50.09 216 LEU A O 1
ATOM 1678 N N . GLY A 1 217 ? 0.156 -5.229 29.959 1.00 40.31 217 GLY A N 1
ATOM 1679 C CA . GLY A 1 217 ? -0.693 -5.067 31.141 1.00 40.31 217 GLY A CA 1
ATOM 1680 C C . GLY A 1 217 ? 0.100 -4.694 32.382 1.00 40.31 217 GLY A C 1
ATOM 1681 O O . GLY A 1 217 ? 1.324 -4.958 32.403 1.00 40.31 217 GLY A O 1
#

InterPro domains:
  IPR000015 Outer membrane usher protein [PF00577] (24-210)
  IPR000015 Outer membrane usher protein [PTHR30451] (2-210)
  IPR018030 Fimbrial membrane usher, conserved site [PS01151] (135-145)

pLDDT: mean 80.99, std 13.26, range [40.31, 97.94]

Secondary structure (DSSP, 8-state):
-EEEEEEEEEEEEE-SS-EEEEEEEEEEEEEEETTEEEEEEEEEEEETTEEEEEEEEEEEEEEETTTTEEEEEEEEEPPPSSS---EEEEEEEEE-GGGS-GGGSS--PPEEEEESSSEEEEEEETTEEEEEEEE-SEEEEE--PPPPS----EEEEEE-TTS-EEEEEE-----TT-PPTT-EEEEEEEEEE--SSTTS---EEEEEEEEE-----

Foldseek 3Di:
DKDKDKDKDWDWDDDPVDIKIKIKMWIWIWDDDPQKIKIWTWMWIAIRNDIDIGTPWIKIKGQDLVQQKIKIATWDWFDDDPDDIFTFHGIKIWHDCVSPDQLQPADDDKDKDFAQAQKWKFKDWPRDTQDIDTDGGTIDIDSRGGDDPDQGWIWIWIQHPVRDIDIDIDHDDGDVRDHDAPDKIKMKTWGWGDDPDPPDDTDTDIDMDMDHDDDPD

Radius of gyration: 25.63 Å; chains: 1; bounding box: 51×42×71 Å

Organism: Citrobacter koseri (NCBI:txid545)

Sequence (217 aa):
MLFLNYNFSGANTHGSDKSSNDSYLNLRSGINVGPWRLRHYATYNNNDGAGHWNTLGTSLERDIKALKSQFSIGDGYTQAGVFDSVNFRGAQLYSDDSMMPESVRGFAPVVRGIAQTNAQVTIRQGGNVIWQSYVPPGPFAIDDLYPTTASGDLEVAVREADGSVHQFIQPFSAVPVMQREGQFKYALAAGKYRAANSKDKEPEFSTGHAELRFTLG